Protein AF-0000000085029579 (afdb_homodimer)

Structure (mmCIF, N/CA/C/O backbone):
data_AF-0000000085029579-model_v1
#
loop_
_entity.id
_entity.type
_entity.pdbx_description
1 polymer 'Protein-tyrosine phosphatase, low molecular weight'
#
loop_
_atom_site.group_PDB
_atom_site.id
_atom_site.type_symbol
_atom_site.label_atom_id
_atom_site.label_alt_id
_atom_site.label_comp_id
_atom_site.label_asym_id
_atom_site.label_entity_id
_atom_site.label_seq_id
_atom_site.pdbx_PDB_ins_code
_atom_site.Cartn_x
_atom_site.Cartn_y
_atom_site.Cartn_z
_atom_site.occupancy
_atom_site.B_iso_or_equiv
_atom_site.auth_seq_id
_atom_site.auth_comp_id
_atom_site.auth_asym_id
_atom_site.auth_atom_id
_atom_site.pdbx_PDB_model_num
ATOM 1 N N . MET A 1 1 ? -11.93 -18.922 -30.562 1 43.78 1 MET A N 1
ATOM 2 C CA . MET A 1 1 ? -10.945 -19.531 -29.672 1 43.78 1 MET A CA 1
ATOM 3 C C . MET A 1 1 ? -10.992 -18.891 -28.297 1 43.78 1 MET A C 1
ATOM 5 O O . MET A 1 1 ? -10.859 -17.672 -28.156 1 43.78 1 MET A O 1
ATOM 9 N N . ASN A 1 2 ? -11.727 -19.562 -27.328 1 63.66 2 ASN A N 1
ATOM 10 C CA . ASN A 1 2 ? -12.172 -18.953 -26.094 1 63.66 2 ASN A CA 1
ATOM 11 C C . ASN A 1 2 ? -10.992 -18.5 -25.234 1 63.66 2 ASN A C 1
ATOM 13 O O . ASN A 1 2 ? -10.148 -19.312 -24.859 1 63.66 2 ASN A O 1
ATOM 17 N N . ARG A 1 3 ? -10.625 -17.25 -25.281 1 83.31 3 ARG A N 1
ATOM 18 C CA . ARG A 1 3 ? -9.461 -16.719 -24.578 1 83.31 3 ARG A CA 1
ATOM 19 C C . ARG A 1 3 ? -9.484 -17.078 -23.109 1 83.31 3 ARG A C 1
ATOM 21 O O . ARG A 1 3 ? -10.562 -17.156 -22.5 1 83.31 3 ARG A O 1
ATOM 28 N N . LYS A 1 4 ? -8.359 -17.562 -22.672 1 91.38 4 LYS A N 1
ATOM 29 C CA . LYS A 1 4 ? -8.258 -17.828 -21.234 1 91.38 4 LYS A CA 1
ATOM 30 C C . LYS A 1 4 ? -8.562 -16.578 -20.422 1 91.38 4 LYS A C 1
ATOM 32 O O . LYS A 1 4 ? -8.117 -15.484 -20.766 1 91.38 4 LYS A O 1
ATOM 37 N N . PRO A 1 5 ? -9.359 -16.766 -19.422 1 93 5 PRO A N 1
ATOM 38 C CA . PRO A 1 5 ? -9.609 -15.617 -18.547 1 93 5 PRO A CA 1
ATOM 39 C C . PRO A 1 5 ? -8.344 -15.094 -17.875 1 93 5 PRO A C 1
ATOM 41 O O . PRO A 1 5 ? -7.457 -15.883 -17.531 1 93 5 PRO A O 1
ATOM 44 N N . VAL A 1 6 ? -8.32 -13.852 -17.766 1 93.56 6 VAL A N 1
ATOM 45 C CA . VAL A 1 6 ? -7.215 -13.211 -17.062 1 93.56 6 VAL A CA 1
ATOM 46 C C . VAL A 1 6 ? -7.617 -12.953 -15.609 1 93.56 6 VAL A C 1
ATOM 48 O O . VAL A 1 6 ? -8.562 -12.211 -15.344 1 93.56 6 VAL A O 1
ATOM 51 N N . VAL A 1 7 ? -6.867 -13.562 -14.641 1 93.88 7 VAL A N 1
ATOM 52 C CA . VAL A 1 7 ? -7.121 -13.453 -13.211 1 93.88 7 VAL A CA 1
ATOM 53 C C . VAL A 1 7 ? -6 -12.648 -12.547 1 93.88 7 VAL A C 1
ATOM 55 O O . VAL A 1 7 ? -4.82 -12.953 -12.727 1 93.88 7 VAL A O 1
ATOM 58 N N . ALA A 1 8 ? -6.406 -11.617 -11.812 1 93.19 8 ALA A N 1
ATOM 59 C CA . ALA A 1 8 ? -5.43 -10.836 -11.047 1 93.19 8 ALA A CA 1
ATOM 60 C C . ALA A 1 8 ? -5.57 -11.102 -9.555 1 93.19 8 ALA A C 1
ATOM 62 O O . ALA A 1 8 ? -6.664 -10.992 -8.992 1 93.19 8 ALA A O 1
ATOM 63 N N . PHE A 1 9 ? -4.402 -11.516 -8.922 1 93.38 9 PHE A N 1
ATOM 64 C CA . PHE A 1 9 ? -4.316 -11.656 -7.473 1 93.38 9 PHE A CA 1
ATOM 65 C C . PHE A 1 9 ? -3.832 -10.359 -6.836 1 93.38 9 PHE A C 1
ATOM 67 O O . PHE A 1 9 ? -2.771 -9.844 -7.195 1 93.38 9 PHE A O 1
ATOM 74 N N . LEU A 1 10 ? -4.648 -9.82 -5.875 1 87.44 10 LEU A N 1
ATOM 75 C CA . LEU A 1 10 ? -4.387 -8.469 -5.379 1 87.44 10 LEU A CA 1
ATOM 76 C C . LEU A 1 10 ? -4.031 -8.5 -3.895 1 87.44 10 LEU A C 1
ATOM 78 O O . LEU A 1 10 ? -4.668 -9.211 -3.113 1 87.44 10 LEU A O 1
ATOM 82 N N . CYS A 1 11 ? -2.963 -7.812 -3.607 1 84 11 CYS A N 1
ATOM 83 C CA . CYS A 1 11 ? -2.67 -7.441 -2.227 1 84 11 CYS A CA 1
ATOM 84 C C . CYS A 1 11 ? -2.191 -5.996 -2.141 1 84 11 CYS A C 1
ATOM 86 O O . CYS A 1 11 ? -2.189 -5.277 -3.143 1 84 11 CYS A O 1
ATOM 88 N N . ILE A 1 12 ? -1.902 -5.523 -0.991 1 75.12 12 ILE A N 1
ATOM 89 C CA . ILE A 1 12 ? -1.67 -4.098 -0.785 1 75.12 12 ILE A CA 1
ATOM 90 C C . ILE A 1 12 ? -0.38 -3.68 -1.487 1 75.12 12 ILE A C 1
ATOM 92 O O . ILE A 1 12 ? -0.388 -2.775 -2.326 1 75.12 12 ILE A O 1
ATOM 96 N N . GLN A 1 13 ? 0.739 -4.363 -1.223 1 79.69 13 GLN A N 1
ATOM 97 C CA . GLN A 1 13 ? 2.035 -3.91 -1.717 1 79.69 13 GLN A CA 1
ATOM 98 C C . GLN A 1 13 ? 2.486 -4.734 -2.918 1 79.69 13 GLN A C 1
ATOM 100 O O . GLN A 1 13 ? 3.51 -4.434 -3.535 1 79.69 13 GLN A O 1
ATOM 105 N N . ASN A 1 14 ? 1.735 -5.867 -3.172 1 88 14 ASN A N 1
ATOM 106 C CA . ASN A 1 14 ? 2.115 -6.789 -4.234 1 88 14 ASN A CA 1
ATOM 107 C C . ASN A 1 14 ? 3.561 -7.258 -4.082 1 88 14 ASN A C 1
ATOM 109 O O . ASN A 1 14 ? 4.328 -7.242 -5.043 1 88 14 ASN A O 1
ATOM 113 N N . SER A 1 15 ? 3.863 -7.734 -2.951 1 88.69 15 SER A N 1
ATOM 114 C CA . SER A 1 15 ? 5.234 -8.164 -2.691 1 88.69 15 SER A CA 1
ATOM 115 C C . SER A 1 15 ? 5.277 -9.617 -2.229 1 88.69 15 SER A C 1
ATOM 117 O O . SER A 1 15 ? 6.305 -10.289 -2.361 1 88.69 15 SER A O 1
ATOM 119 N N . CYS A 1 16 ? 4.172 -10.102 -1.691 1 92.06 16 CYS A N 1
ATOM 120 C CA . CYS A 1 16 ? 4.254 -11.391 -1.012 1 92.06 16 CYS A CA 1
ATOM 121 C C . CYS A 1 16 ? 3.119 -12.312 -1.447 1 92.06 16 CYS A C 1
ATOM 123 O O . CYS A 1 16 ? 3.27 -13.078 -2.396 1 92.06 16 CYS A O 1
ATOM 125 N N . ARG A 1 17 ? 1.946 -12.211 -0.83 1 91.94 17 ARG A N 1
ATOM 126 C CA . ARG A 1 17 ? 0.84 -13.141 -1.059 1 91.94 17 ARG A CA 1
ATOM 127 C C . ARG A 1 17 ? 0.401 -13.117 -2.52 1 91.94 17 ARG A C 1
ATOM 129 O O . ARG A 1 17 ? 0.226 -14.172 -3.137 1 91.94 17 ARG A O 1
ATOM 136 N N . SER A 1 18 ? 0.249 -11.969 -3.08 1 94.06 18 SER A N 1
ATOM 137 C CA . SER A 1 18 ? -0.235 -11.859 -4.453 1 94.06 18 SER A CA 1
ATOM 138 C C . SER A 1 18 ? 0.815 -12.336 -5.449 1 94.06 18 SER A C 1
ATOM 140 O O . SER A 1 18 ? 0.48 -12.938 -6.473 1 94.06 18 SER A O 1
ATOM 142 N N . GLN A 1 19 ? 2.113 -12.109 -5.152 1 95.62 19 GLN A N 1
ATOM 143 C CA . GLN A 1 19 ? 3.189 -12.602 -6.008 1 95.62 19 GLN A CA 1
ATOM 144 C C . GLN A 1 19 ? 3.232 -14.125 -6.016 1 95.62 19 GLN A C 1
ATOM 146 O O . GLN A 1 19 ? 3.398 -14.742 -7.074 1 95.62 19 GLN A O 1
ATOM 151 N N . MET A 1 20 ? 3.059 -14.688 -4.848 1 97.75 20 MET A N 1
ATOM 152 C CA . MET A 1 20 ? 3.076 -16.141 -4.758 1 97.75 20 MET A CA 1
ATOM 153 C C . MET A 1 20 ? 1.884 -16.75 -5.488 1 97.75 20 MET A C 1
ATOM 155 O O . MET A 1 20 ? 2.02 -17.766 -6.172 1 97.75 20 MET A O 1
ATOM 159 N N . ALA A 1 21 ? 0.747 -16.156 -5.316 1 97.81 21 ALA A N 1
ATOM 160 C CA . ALA A 1 21 ? -0.439 -16.641 -6.02 1 97.81 21 ALA A CA 1
ATOM 161 C C . ALA A 1 21 ? -0.246 -16.578 -7.531 1 97.81 21 ALA A C 1
ATOM 163 O O . ALA A 1 21 ? -0.599 -17.516 -8.25 1 97.81 21 ALA A O 1
ATOM 164 N N . GLU A 1 22 ? 0.267 -15.484 -8.047 1 98.06 22 GLU A N 1
ATOM 165 C CA . GLU A 1 22 ? 0.574 -15.383 -9.469 1 98.06 22 GLU A CA 1
ATOM 166 C C . GLU A 1 22 ? 1.524 -16.484 -9.914 1 98.06 22 GLU A C 1
ATOM 168 O O . GLU A 1 22 ? 1.314 -17.109 -10.961 1 98.06 22 GLU A O 1
ATOM 173 N N . ALA A 1 23 ? 2.58 -16.734 -9.102 1 98.5 23 ALA A N 1
ATOM 174 C CA . ALA A 1 23 ? 3.557 -17.766 -9.43 1 98.5 23 ALA A CA 1
ATOM 175 C C . ALA A 1 23 ? 2.891 -19.141 -9.539 1 98.5 23 ALA A C 1
ATOM 177 O O . ALA A 1 23 ? 3.084 -19.844 -10.523 1 98.5 23 ALA A O 1
ATOM 178 N N . PHE A 1 24 ? 2.102 -19.453 -8.555 1 98.56 24 PHE A N 1
ATOM 179 C CA . PHE A 1 24 ? 1.414 -20.734 -8.57 1 98.56 24 PHE A CA 1
ATOM 180 C C . PHE A 1 24 ? 0.444 -20.828 -9.742 1 98.56 24 PHE A C 1
ATOM 182 O O . PHE A 1 24 ? 0.325 -21.875 -10.383 1 98.56 24 PHE A O 1
ATOM 189 N N . GLY A 1 25 ? -0.32 -19.75 -9.984 1 98.19 25 GLY A N 1
ATOM 190 C CA . GLY A 1 25 ? -1.199 -19.734 -11.148 1 98.19 25 GLY A CA 1
ATOM 191 C C . GLY A 1 25 ? -0.471 -20 -12.453 1 98.19 25 GLY A C 1
ATOM 192 O O . GLY A 1 25 ? -0.946 -20.781 -13.289 1 98.19 25 GLY A O 1
ATOM 193 N N . ARG A 1 26 ? 0.673 -19.422 -12.633 1 97.81 26 ARG A N 1
ATOM 194 C CA . ARG A 1 26 ? 1.469 -19.578 -13.852 1 97.81 26 ARG A CA 1
ATOM 195 C C . ARG A 1 26 ? 1.96 -21 -14 1 97.81 26 ARG A C 1
ATOM 197 O O . ARG A 1 26 ? 1.999 -21.547 -15.109 1 97.81 26 ARG A O 1
ATOM 204 N N . HIS A 1 27 ? 2.287 -21.625 -12.906 1 98.12 27 HIS A N 1
ATOM 205 C CA . HIS A 1 27 ? 2.922 -22.938 -12.977 1 98.12 27 HIS A CA 1
ATOM 206 C C . HIS A 1 27 ? 1.886 -24.047 -12.914 1 98.12 27 HIS A C 1
ATOM 208 O O . HIS A 1 27 ? 2.096 -25.125 -13.477 1 98.12 27 HIS A O 1
ATOM 214 N N . LEU A 1 28 ? 0.794 -23.797 -12.281 1 97.69 28 LEU A N 1
ATOM 215 C CA . LEU A 1 28 ? -0.093 -24.922 -11.969 1 97.69 28 LEU A CA 1
ATOM 216 C C . LEU A 1 28 ? -1.437 -24.75 -12.672 1 97.69 28 LEU A C 1
ATOM 218 O O . LEU A 1 28 ? -2.211 -25.719 -12.766 1 97.69 28 LEU A O 1
ATOM 222 N N . ALA A 1 29 ? -1.749 -23.547 -13.172 1 97.12 29 ALA A N 1
ATOM 223 C CA . ALA A 1 29 ? -3.102 -23.328 -13.68 1 97.12 29 ALA A CA 1
ATOM 224 C C . ALA A 1 29 ? -3.068 -22.641 -15.039 1 97.12 29 ALA A C 1
ATOM 226 O O . ALA A 1 29 ? -4.078 -22.094 -15.492 1 97.12 29 ALA A O 1
ATOM 227 N N . GLU A 1 30 ? -1.926 -22.625 -15.672 1 96.12 30 GLU A N 1
ATOM 228 C CA . GLU A 1 30 ? -1.749 -21.891 -16.922 1 96.12 30 GLU A CA 1
ATOM 229 C C . GLU A 1 30 ? -2.68 -22.422 -18 1 96.12 30 GLU A C 1
ATOM 231 O O . GLU A 1 30 ? -3.025 -21.703 -18.938 1 96.12 30 GLU A O 1
ATOM 236 N N . ASP A 1 31 ? -3.109 -23.594 -17.875 1 95.62 31 ASP A N 1
ATOM 237 C CA . ASP A 1 31 ? -3.994 -24.203 -18.875 1 95.62 31 ASP A CA 1
ATOM 238 C C . ASP A 1 31 ? -5.418 -23.672 -18.734 1 95.62 31 ASP A C 1
ATOM 240 O O . ASP A 1 31 ? -6.234 -23.812 -19.641 1 95.62 31 ASP A O 1
ATOM 244 N N . VAL A 1 32 ? -5.773 -23.062 -17.719 1 95.94 32 VAL A N 1
ATOM 245 C CA . VAL A 1 32 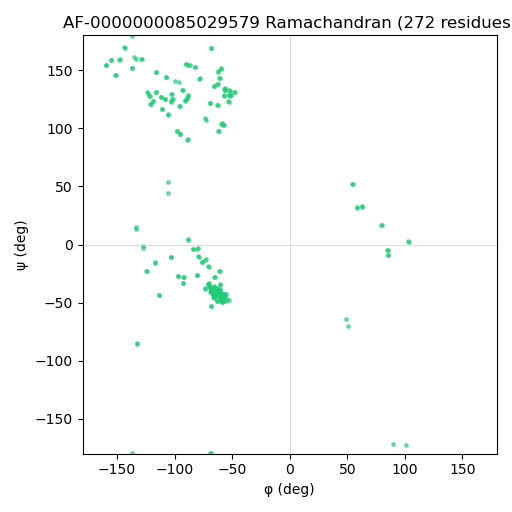? -7.152 -22.672 -17.422 1 95.94 32 VAL A CA 1
ATOM 246 C C . VAL A 1 32 ? -7.281 -21.156 -17.453 1 95.94 32 VAL A C 1
ATOM 248 O O . VAL A 1 32 ? -8.258 -20.625 -17.984 1 95.94 32 VAL A O 1
ATOM 251 N N . PHE A 1 33 ? -6.344 -20.422 -16.875 1 94.5 33 PHE A N 1
ATOM 252 C CA . PHE A 1 33 ? -6.422 -18.969 -16.844 1 94.5 33 PHE A CA 1
ATOM 253 C C . PHE A 1 33 ? -5.031 -18.344 -16.875 1 94.5 33 PHE A C 1
ATOM 255 O O . PHE A 1 33 ? -4.043 -19.016 -16.547 1 94.5 33 PHE A O 1
ATOM 262 N N . VAL A 1 34 ? -4.957 -17.094 -17.281 1 95.94 34 VAL A N 1
ATOM 263 C CA . VAL A 1 34 ? -3.75 -16.281 -17.219 1 95.94 34 VAL A CA 1
ATOM 264 C C . VAL A 1 34 ? -3.67 -15.57 -15.867 1 95.94 34 VAL A C 1
ATOM 266 O O . VAL A 1 34 ? -4.633 -14.938 -15.438 1 95.94 34 VAL A O 1
ATOM 269 N N . SER A 1 35 ? -2.479 -15.719 -15.156 1 97.25 35 SER A N 1
ATOM 270 C CA . SER A 1 35 ? -2.328 -15.18 -13.812 1 97.25 35 SER A CA 1
ATOM 271 C C . SER A 1 35 ? -1.512 -13.891 -13.82 1 97.25 35 SER A C 1
ATOM 273 O O . SER A 1 35 ? -0.458 -13.82 -14.461 1 97.25 35 SER A O 1
ATOM 275 N N . ARG A 1 36 ? -2.021 -12.875 -13.188 1 94.75 36 ARG A N 1
ATOM 276 C CA . ARG A 1 36 ? -1.351 -11.609 -12.906 1 94.75 36 ARG A CA 1
ATOM 277 C C . ARG A 1 36 ? -1.471 -11.242 -11.43 1 94.75 36 ARG A C 1
ATOM 279 O O . ARG A 1 36 ? -2.273 -11.836 -10.703 1 94.75 36 ARG A O 1
ATOM 286 N N . SER A 1 37 ? -0.607 -10.398 -10.969 1 93.06 37 SER A N 1
ATOM 287 C CA . SER A 1 37 ? -0.755 -9.844 -9.633 1 93.06 37 SER A CA 1
ATOM 288 C C . SER A 1 37 ? -0.47 -8.344 -9.617 1 93.06 37 SER A C 1
ATOM 290 O O . SER A 1 37 ? 0.202 -7.824 -10.508 1 93.06 37 SER A O 1
ATOM 292 N N . ALA A 1 38 ? -1.143 -7.641 -8.625 1 86.25 38 ALA A N 1
ATOM 293 C CA . ALA A 1 38 ? -0.951 -6.203 -8.484 1 86.25 38 ALA A CA 1
ATOM 294 C C . ALA A 1 38 ? -1.246 -5.746 -7.059 1 86.25 38 ALA A C 1
ATOM 296 O O . ALA A 1 38 ? -1.901 -6.457 -6.293 1 86.25 38 ALA A O 1
ATOM 297 N N . GLY A 1 39 ? -0.684 -4.613 -6.781 1 81.44 39 GLY A N 1
ATOM 298 C CA . GLY A 1 39 ? -1.041 -3.943 -5.539 1 81.44 39 GLY A CA 1
ATOM 299 C C . GLY A 1 39 ? -2.166 -2.939 -5.703 1 81.44 39 GLY A C 1
ATOM 300 O O . GLY A 1 39 ? -2.289 -2.305 -6.754 1 81.44 39 GLY A O 1
ATOM 301 N N . THR A 1 40 ? -3.139 -2.996 -4.809 1 68.81 40 THR A N 1
ATOM 302 C CA . THR A 1 40 ? -4.203 -2.002 -4.867 1 68.81 40 THR A CA 1
ATOM 303 C C . THR A 1 40 ? -3.762 -0.695 -4.215 1 68.81 40 THR A C 1
ATOM 305 O O . THR A 1 40 ? -4.305 0.37 -4.516 1 68.81 40 THR A O 1
ATOM 308 N N . CYS A 1 41 ? -2.471 -0.711 -3.619 1 65.19 41 CYS A N 1
ATOM 309 C CA . CYS A 1 41 ? -1.602 0.309 -3.045 1 65.19 41 CYS A CA 1
ATOM 310 C C . CYS A 1 41 ? -2.367 1.188 -2.062 1 65.19 41 CYS A C 1
ATOM 312 O O . CYS A 1 41 ? -2.113 1.146 -0.857 1 65.19 41 CYS A O 1
ATOM 314 N N . LEU A 1 42 ? -3.545 2.102 -2.537 1 70.88 42 LEU A N 1
ATOM 315 C CA . LEU A 1 42 ? -4.117 3.221 -1.795 1 70.88 42 LEU A CA 1
ATOM 316 C C . LEU A 1 42 ? -5.402 2.805 -1.088 1 70.88 42 LEU A C 1
ATOM 318 O O . LEU A 1 42 ? -6.141 1.955 -1.588 1 70.88 42 LEU A O 1
ATOM 322 N N . ALA A 1 43 ? -5.477 3.387 0.185 1 75.25 43 ALA A N 1
ATOM 323 C CA . ALA A 1 43 ? -6.785 3.291 0.827 1 75.25 43 ALA A CA 1
ATOM 324 C C . ALA A 1 43 ? -7.859 3.979 -0.012 1 75.25 43 ALA A C 1
ATOM 326 O O . ALA A 1 43 ? -7.555 4.871 -0.807 1 75.25 43 ALA A O 1
ATOM 327 N N . GLU A 1 44 ? -9.094 3.488 0.12 1 74.69 44 GLU A N 1
ATOM 328 C CA . GLU A 1 44 ? -10.219 4.105 -0.577 1 74.69 44 GLU A CA 1
ATOM 329 C C . GLU A 1 44 ? -10.547 5.477 0.013 1 74.69 44 GLU A C 1
ATOM 331 O O . GLU A 1 44 ? -11.031 6.359 -0.694 1 74.69 44 GLU A O 1
ATOM 336 N N . ARG A 1 45 ? -10.406 5.539 1.309 1 85.38 45 ARG A N 1
ATOM 337 C CA . ARG A 1 45 ? -10.727 6.766 2.037 1 85.38 45 ARG A CA 1
ATOM 338 C C . ARG A 1 45 ? -9.758 6.973 3.199 1 85.38 45 ARG A C 1
ATOM 340 O O . ARG A 1 45 ? -9.008 6.066 3.561 1 85.38 45 ARG A O 1
ATOM 347 N N . ILE A 1 46 ? -9.891 8.234 3.764 1 92.25 46 ILE A N 1
ATOM 348 C CA . ILE A 1 46 ? -9.172 8.516 5 1 92.25 46 ILE A CA 1
ATOM 349 C C . ILE A 1 46 ? -9.672 7.602 6.113 1 92.25 46 ILE A C 1
ATOM 351 O O . ILE A 1 46 ? -10.875 7.352 6.223 1 92.25 46 ILE A O 1
ATOM 355 N N . HIS A 1 47 ? -8.734 7.086 6.91 1 91 47 HIS A N 1
ATOM 356 C CA . HIS A 1 47 ? -9.094 6.195 8.008 1 91 47 HIS A CA 1
ATOM 357 C C . HIS A 1 47 ? -10.18 6.805 8.883 1 91 47 HIS A C 1
ATOM 359 O O . HIS A 1 47 ? -10.016 7.914 9.398 1 91 47 HIS A O 1
ATOM 365 N N . PRO A 1 48 ? -11.25 6.059 9.125 1 93.06 48 PRO A N 1
ATOM 366 C CA . PRO A 1 48 ? -12.398 6.641 9.82 1 93.06 48 PRO A CA 1
ATOM 367 C C . PRO A 1 48 ? -12.047 7.141 11.219 1 93.06 48 PRO A C 1
ATOM 369 O O . PRO A 1 48 ? -12.523 8.195 11.641 1 93.06 48 PRO A O 1
ATOM 372 N N . THR A 1 49 ? -11.219 6.426 11.93 1 93.19 49 THR A N 1
ATOM 373 C CA . THR A 1 49 ? -10.836 6.855 13.273 1 93.19 49 THR A CA 1
ATOM 374 C C . THR A 1 49 ? -10.008 8.133 13.211 1 93.19 49 THR A C 1
ATOM 376 O O . THR A 1 49 ? -10.195 9.039 14.023 1 93.19 49 THR A O 1
ATOM 379 N N . ALA A 1 50 ? -9.086 8.195 12.266 1 95.38 50 ALA A N 1
ATOM 380 C CA . ALA A 1 50 ? -8.305 9.414 12.078 1 95.38 50 ALA A CA 1
ATOM 381 C C . ALA A 1 50 ? -9.211 10.602 11.773 1 95.38 50 ALA A C 1
ATOM 383 O O . ALA A 1 50 ? -9.078 11.664 12.383 1 95.38 50 ALA A O 1
ATOM 384 N N . GLN A 1 51 ? -10.117 10.414 10.82 1 97.44 51 GLN A N 1
ATOM 385 C CA . GLN A 1 51 ? -11.062 11.453 10.445 1 97.44 51 GLN A CA 1
ATOM 386 C C . GLN A 1 51 ? -11.867 11.93 11.656 1 97.44 51 GLN A C 1
ATOM 388 O O . GLN A 1 51 ? -11.984 13.133 11.898 1 97.44 51 GLN A O 1
ATOM 393 N N . ARG A 1 52 ? -12.367 10.992 12.375 1 97.38 52 ARG A N 1
ATOM 394 C CA . ARG A 1 52 ? -13.203 11.289 13.531 1 97.38 52 ARG A CA 1
ATOM 395 C C . ARG A 1 52 ? -12.414 12.039 14.602 1 97.38 52 ARG A C 1
ATOM 397 O O . ARG A 1 52 ? -12.836 13.094 15.07 1 97.38 52 ARG A O 1
ATOM 404 N N . LEU A 1 53 ? -11.273 11.625 14.977 1 97.44 53 LEU A N 1
ATOM 405 C CA . LEU A 1 53 ? -10.516 12.188 16.094 1 97.44 53 LEU A CA 1
ATOM 406 C C . LEU A 1 53 ? -9.938 13.547 15.719 1 97.44 53 LEU A C 1
ATOM 408 O O . LEU A 1 53 ? -9.891 14.453 16.547 1 97.44 53 LEU A O 1
ATOM 412 N N . MET A 1 54 ? -9.484 13.711 14.508 1 98.31 54 MET A N 1
ATOM 413 C CA . MET A 1 54 ? -8.992 15.008 14.055 1 98.31 54 MET A CA 1
ATOM 414 C C . MET A 1 54 ? -10.086 16.062 14.133 1 98.31 54 MET A C 1
ATOM 416 O O . MET A 1 54 ? -9.836 17.203 14.531 1 98.31 54 MET A O 1
ATOM 420 N N . LYS A 1 55 ? -11.266 15.688 13.75 1 97.94 55 LYS A N 1
ATOM 421 C CA . LYS A 1 55 ? -12.414 16.594 13.828 1 97.94 55 LYS A CA 1
ATOM 422 C C . LYS A 1 55 ? -12.766 16.922 15.273 1 97.94 55 LYS A C 1
ATOM 424 O O . LYS A 1 55 ? -12.945 18.078 15.625 1 97.94 55 LYS A O 1
ATOM 429 N N . GLU A 1 56 ? -12.805 15.938 16.094 1 98 56 GLU A N 1
ATOM 430 C CA . GLU A 1 56 ? -13.211 16.078 17.484 1 98 56 GLU A CA 1
ATOM 431 C C . GLU A 1 56 ? -12.18 16.875 18.281 1 98 56 GLU A C 1
ATOM 433 O O . GLU A 1 56 ? -12.539 17.734 19.094 1 98 56 GLU A O 1
ATOM 438 N N . LEU A 1 57 ? -10.969 16.656 18.078 1 97.62 57 LEU A N 1
ATOM 439 C CA . LEU A 1 57 ? -9.914 17.188 18.938 1 97.62 57 LEU A CA 1
ATOM 440 C C . LEU A 1 57 ? -9.391 18.516 18.422 1 97.62 57 LEU A C 1
ATOM 442 O O . LEU A 1 57 ? -8.977 19.375 19.188 1 97.62 57 LEU A O 1
ATOM 446 N N . TYR A 1 58 ? -9.375 18.688 17.094 1 97.88 58 TYR A N 1
ATOM 447 C CA . TYR A 1 58 ? -8.68 19.844 16.531 1 97.88 58 TYR A CA 1
ATOM 448 C C . TYR A 1 58 ? -9.594 20.625 15.594 1 97.88 58 TYR A C 1
ATOM 450 O O . TYR A 1 58 ? -9.172 21.625 15.008 1 97.88 58 TYR A O 1
ATOM 458 N N . ARG A 1 59 ? -10.781 20.156 15.414 1 97.94 59 ARG A N 1
ATOM 459 C CA . ARG A 1 59 ? -11.758 20.797 14.531 1 97.94 59 ARG A CA 1
ATOM 460 C C . ARG A 1 59 ? -11.258 20.812 13.086 1 97.94 59 ARG A C 1
ATOM 462 O O . ARG A 1 59 ? -11.492 21.781 12.359 1 97.94 59 ARG A O 1
ATOM 469 N N . ILE A 1 60 ? -10.531 19.797 12.766 1 97.94 60 ILE A N 1
ATOM 470 C CA . ILE A 1 60 ? -10.031 19.625 11.406 1 97.94 60 ILE A CA 1
ATOM 471 C C . ILE A 1 60 ? -10.812 18.516 10.711 1 97.94 60 ILE A C 1
ATOM 473 O O . ILE A 1 60 ? -10.766 17.359 11.125 1 97.94 60 ILE A O 1
ATOM 477 N N . ASP A 1 61 ? -11.625 18.922 9.688 1 98.31 61 ASP A N 1
ATOM 478 C CA . ASP A 1 61 ? -12.312 17.969 8.828 1 98.31 61 ASP A CA 1
ATOM 479 C C . ASP A 1 61 ? -11.516 17.703 7.555 1 98.31 61 ASP A C 1
ATOM 481 O O . ASP A 1 61 ? -11.68 18.391 6.551 1 98.31 61 ASP A O 1
ATOM 485 N N . MET A 1 62 ? -10.695 16.625 7.562 1 98.06 62 MET A N 1
ATOM 486 C CA . MET A 1 62 ? -9.711 16.375 6.512 1 98.06 62 MET A CA 1
ATOM 487 C C . MET A 1 62 ? -10.398 16.141 5.172 1 98.06 62 MET A C 1
ATOM 489 O O . MET A 1 62 ? -10.016 16.734 4.156 1 98.06 62 MET A O 1
ATOM 493 N N . GLU A 1 63 ? -11.461 15.344 5.184 1 96.25 63 GLU A N 1
ATOM 494 C CA . GLU A 1 63 ? -12.18 15.055 3.947 1 96.25 63 GLU A CA 1
ATOM 495 C C . GLU A 1 63 ? -12.852 16.297 3.391 1 96.25 63 GLU A C 1
ATOM 497 O O . GLU A 1 63 ? -12.758 16.594 2.195 1 96.25 63 GLU A O 1
ATOM 502 N N . LYS A 1 64 ? -13.492 17.047 4.254 1 96.5 64 LYS A N 1
ATOM 503 C CA . LYS A 1 64 ? -14.164 18.266 3.826 1 96.5 64 LYS A CA 1
ATOM 504 C C . LYS A 1 64 ? -13.156 19.297 3.328 1 96.5 64 LYS A C 1
ATOM 506 O O . LYS A 1 64 ? -13.469 20.094 2.439 1 96.5 64 LYS A O 1
ATOM 511 N N . GLU A 1 65 ? -11.977 19.219 3.84 1 97.12 65 GLU A N 1
ATOM 512 C CA . GLU A 1 65 ? -10.945 20.188 3.463 1 97.12 65 GLU A CA 1
ATOM 513 C C . GLU A 1 65 ? -10.18 19.719 2.23 1 97.12 65 GLU A C 1
ATOM 515 O O . GLU A 1 65 ? -9.164 20.312 1.855 1 97.12 65 GLU A O 1
ATOM 520 N N . GLY A 1 66 ? -10.609 18.609 1.671 1 94.81 66 GLY A N 1
ATOM 521 C CA . GLY A 1 66 ? -10.125 18.234 0.352 1 94.81 66 GLY A CA 1
ATOM 522 C C . GLY A 1 66 ? -9.086 17.141 0.39 1 94.81 66 GLY A C 1
ATOM 523 O O . GLY A 1 66 ? -8.516 16.781 -0.642 1 94.81 66 GLY A O 1
ATOM 524 N N . GLN A 1 67 ? -8.789 16.641 1.562 1 96.12 67 GLN A N 1
ATOM 525 C CA . GLN A 1 67 ? -7.816 15.547 1.639 1 96.12 67 GLN A CA 1
ATOM 526 C C . GLN A 1 67 ? -8.445 14.219 1.244 1 96.12 67 GLN A C 1
ATOM 528 O O . GLN A 1 67 ? -9.617 13.961 1.551 1 96.12 67 GLN A O 1
ATOM 533 N N . PHE A 1 68 ? -7.68 13.375 0.555 1 91.88 68 PHE A N 1
ATOM 534 C CA . PHE A 1 68 ? -8.031 12.023 0.13 1 91.88 68 PHE A CA 1
ATOM 535 C C . PHE A 1 68 ? -6.777 11.211 -0.179 1 91.88 68 PHE A C 1
ATOM 537 O O . PHE A 1 68 ? -5.695 11.773 -0.366 1 91.88 68 PHE A O 1
ATOM 544 N N . PRO A 1 69 ? -6.898 9.852 -0.062 1 89.38 69 PRO A N 1
ATOM 545 C CA . PRO A 1 69 ? -5.727 9.055 -0.428 1 89.38 69 PRO A CA 1
ATOM 546 C C . PRO A 1 69 ? -5.266 9.305 -1.863 1 89.38 69 PRO A C 1
ATOM 548 O O . PRO A 1 69 ? -6.082 9.297 -2.787 1 89.38 69 PRO A O 1
ATOM 551 N N . LYS A 1 70 ? -3.943 9.609 -1.971 1 84.19 70 LYS A N 1
ATOM 552 C CA . LYS A 1 70 ? -3.367 9.898 -3.281 1 84.19 70 LYS A CA 1
ATOM 553 C C . LYS A 1 70 ? -2.051 9.148 -3.475 1 84.19 70 LYS A C 1
ATOM 555 O O . LYS A 1 70 ? -1.42 8.727 -2.502 1 84.19 70 LYS A O 1
ATOM 560 N N . ARG A 1 71 ? -1.704 9.023 -4.773 1 77.5 71 ARG A N 1
ATOM 561 C CA . ARG A 1 71 ? -0.42 8.422 -5.125 1 77.5 71 ARG A CA 1
ATOM 562 C C . ARG A 1 71 ? 0.687 9.477 -5.145 1 77.5 71 ARG A C 1
ATOM 564 O O . ARG A 1 71 ? 0.437 10.641 -5.445 1 77.5 71 ARG A O 1
ATOM 571 N N . LEU A 1 72 ? 1.896 9 -4.926 1 79.62 72 LEU A N 1
ATOM 572 C CA . LEU A 1 72 ? 3.049 9.891 -4.938 1 79.62 72 LEU A CA 1
ATOM 573 C C . LEU A 1 72 ? 3.197 10.57 -6.293 1 79.62 72 LEU A C 1
ATOM 575 O O . LEU A 1 72 ? 3.535 11.758 -6.367 1 79.62 72 LEU A O 1
ATOM 579 N N . GLU A 1 73 ? 2.857 9.906 -7.367 1 72.75 73 GLU A N 1
ATOM 580 C CA . GLU A 1 73 ? 3.027 10.406 -8.734 1 72.75 73 GLU A CA 1
ATOM 581 C C . GLU A 1 73 ? 2.053 11.539 -9.031 1 72.75 73 GLU A C 1
ATOM 583 O O . GLU A 1 73 ? 2.244 12.289 -9.992 1 72.75 73 GLU A O 1
ATOM 588 N N . SER A 1 74 ? 0.986 11.641 -8.219 1 77.31 74 SER A N 1
ATOM 589 C CA . SER A 1 74 ? -0.025 12.664 -8.438 1 77.31 74 SER A CA 1
ATOM 590 C C . SER A 1 74 ? 0.386 13.992 -7.809 1 77.31 74 SER A C 1
ATOM 592 O O . SER A 1 74 ? -0.259 15.016 -8.031 1 77.31 74 SER A O 1
ATOM 594 N N . LEU A 1 75 ? 1.55 13.977 -7.094 1 84.5 75 LEU A N 1
ATOM 595 C CA . LEU A 1 75 ? 1.971 15.18 -6.379 1 84.5 75 LEU A CA 1
ATOM 596 C C . LEU A 1 75 ? 2.844 16.062 -7.266 1 84.5 75 LEU A C 1
ATOM 598 O O . LEU A 1 75 ? 3.473 15.57 -8.203 1 84.5 75 LEU A O 1
ATOM 602 N N . PRO A 1 76 ? 2.854 17.344 -6.945 1 84.38 76 PRO A N 1
ATOM 603 C CA . PRO A 1 76 ? 3.779 18.219 -7.668 1 84.38 76 PRO A CA 1
ATOM 604 C C . PRO A 1 76 ? 5.242 17.938 -7.324 1 84.38 76 PRO A C 1
ATOM 606 O O . PRO A 1 76 ? 5.543 16.969 -6.637 1 84.38 76 PRO A O 1
ATOM 609 N N . THR A 1 77 ? 6.137 18.766 -7.977 1 82.12 77 THR A N 1
ATOM 610 C CA . THR A 1 77 ? 7.547 18.672 -7.605 1 82.12 77 THR A CA 1
ATOM 611 C C . THR A 1 77 ? 7.727 18.906 -6.109 1 82.12 77 THR A C 1
ATOM 613 O O . THR A 1 77 ? 7.148 19.844 -5.551 1 82.12 77 THR A O 1
ATOM 616 N N . LEU A 1 78 ? 8.445 18.094 -5.523 1 87.81 78 LEU A N 1
ATOM 617 C CA . LEU A 1 78 ? 8.617 18.109 -4.074 1 87.81 78 LEU A CA 1
ATOM 618 C C . LEU A 1 78 ? 10.008 18.625 -3.701 1 87.81 78 LEU A C 1
ATOM 620 O O . LEU A 1 78 ? 10.984 18.359 -4.41 1 87.81 78 LEU A O 1
ATOM 624 N N . ASP A 1 79 ? 9.992 19.312 -2.633 1 86.25 79 ASP A N 1
ATOM 625 C CA . ASP A 1 79 ? 11.281 19.75 -2.092 1 86.25 79 ASP A CA 1
ATOM 626 C C . ASP A 1 79 ? 11.758 18.812 -0.985 1 86.25 79 ASP A C 1
ATOM 628 O O . ASP A 1 79 ? 12.953 18.688 -0.742 1 86.25 79 ASP A O 1
ATOM 632 N N . MET A 1 80 ? 10.82 18.156 -0.318 1 89.44 80 MET A N 1
ATOM 633 C CA . MET A 1 80 ? 11.141 17.266 0.791 1 89.44 80 MET A CA 1
ATOM 634 C C . MET A 1 80 ? 10.094 16.156 0.921 1 89.44 80 MET A C 1
ATOM 636 O O . MET A 1 80 ? 8.906 16.391 0.67 1 89.44 80 MET A O 1
ATOM 640 N N . VAL A 1 81 ? 10.602 15 1.331 1 89 81 VAL A N 1
ATOM 641 C CA . VAL A 1 81 ? 9.719 13.883 1.638 1 89 81 VAL A CA 1
ATOM 642 C C . VAL A 1 81 ? 9.961 13.406 3.07 1 89 81 VAL A C 1
ATOM 644 O O . VAL A 1 81 ? 11.109 13.344 3.523 1 89 81 VAL A O 1
ATOM 647 N N . VAL A 1 82 ? 8.82 13.25 3.793 1 90.75 82 VAL A N 1
ATOM 648 C CA . VAL A 1 82 ? 8.867 12.656 5.125 1 90.75 82 VAL A CA 1
ATOM 649 C C . VAL A 1 82 ? 8.195 11.289 5.102 1 90.75 82 VAL A C 1
ATOM 651 O O . VAL A 1 82 ? 6.988 11.18 4.871 1 90.75 82 VAL A O 1
ATOM 654 N N . THR A 1 83 ? 8.883 10.227 5.359 1 84.5 83 THR A N 1
ATOM 655 C CA . THR A 1 83 ? 8.312 8.891 5.43 1 84.5 83 THR A CA 1
ATOM 656 C C . THR A 1 83 ? 7.836 8.578 6.844 1 84.5 83 THR A C 1
ATOM 658 O O . THR A 1 83 ? 8.539 8.859 7.816 1 84.5 83 THR A O 1
ATOM 661 N N . MET A 1 84 ? 6.504 8.18 6.875 1 84.88 84 MET A N 1
ATOM 662 C CA . MET A 1 84 ? 5.891 8.008 8.188 1 84.88 84 MET A CA 1
ATOM 663 C C . MET A 1 84 ? 5.719 6.531 8.516 1 84.88 84 MET A C 1
ATOM 665 O O . MET A 1 84 ? 4.594 6.023 8.539 1 84.88 84 MET A O 1
ATOM 669 N N . GLY A 1 85 ? 6.715 5.816 8.445 1 67.25 85 GLY A N 1
ATOM 670 C CA . GLY A 1 85 ? 6.75 4.473 9 1 67.25 85 GLY A CA 1
ATOM 671 C C . GLY A 1 85 ? 6.293 3.408 8.023 1 67.25 85 GLY A C 1
ATOM 672 O O . GLY A 1 85 ? 6.172 3.67 6.824 1 67.25 85 GLY A O 1
ATOM 673 N N . CYS A 1 86 ? 6.172 2.172 8.664 1 57.03 86 CYS A N 1
ATOM 674 C CA . CYS A 1 86 ? 5.648 0.883 8.227 1 57.03 86 CYS A CA 1
ATOM 675 C C . CYS A 1 86 ? 6.406 0.376 7.004 1 57.03 86 CYS A C 1
ATOM 677 O O . CYS A 1 86 ? 5.816 -0.242 6.117 1 57.03 86 CYS A O 1
ATOM 679 N N . GLY A 1 87 ? 7.617 0.783 7.07 1 57.84 87 GLY A N 1
ATOM 680 C CA . GLY A 1 87 ? 8.445 0.144 6.062 1 57.84 87 GLY A CA 1
ATOM 681 C C . GLY A 1 87 ? 8.305 0.771 4.688 1 57.84 87 GLY A C 1
ATOM 682 O O . GLY A 1 87 ? 8.586 0.125 3.674 1 57.84 87 GLY A O 1
ATOM 683 N N . VAL A 1 88 ? 7.727 2.014 4.805 1 53.06 88 VAL A N 1
ATOM 684 C CA . VAL A 1 88 ? 7.637 2.715 3.529 1 53.06 88 VAL A CA 1
ATOM 685 C C . VAL A 1 88 ? 9.031 2.863 2.92 1 53.06 88 VAL A C 1
ATOM 687 O O . VAL A 1 88 ? 9.969 3.271 3.604 1 53.06 88 VAL A O 1
ATOM 690 N N . GLN A 1 89 ? 9.258 2.02 1.962 1 52.34 89 GLN A N 1
ATOM 691 C CA . GLN A 1 89 ? 10.469 2.346 1.223 1 52.34 89 GLN A CA 1
ATOM 692 C C . GLN A 1 89 ? 10.266 3.576 0.344 1 52.34 89 GLN A C 1
ATOM 694 O O . GLN A 1 89 ? 9.328 3.627 -0.455 1 52.34 89 GLN A O 1
ATOM 699 N N . CYS A 1 90 ? 10.875 4.656 0.771 1 55 90 CYS A N 1
ATOM 700 C CA . CYS A 1 90 ? 10.797 5.93 0.064 1 55 90 CYS A CA 1
ATOM 701 C C . CYS A 1 90 ? 11.422 5.82 -1.324 1 55 90 CYS A C 1
ATOM 703 O O . CYS A 1 90 ? 12.5 5.258 -1.482 1 55 90 CYS A O 1
ATOM 705 N N . PRO A 1 91 ? 10.484 6.121 -2.244 1 55.34 91 PRO A N 1
ATOM 706 C CA . PRO A 1 91 ? 11.156 6.266 -3.537 1 55.34 91 PRO A CA 1
ATOM 707 C C . PRO A 1 91 ? 12.32 7.254 -3.49 1 55.34 91 PRO A C 1
ATOM 709 O O . PRO A 1 91 ? 12.297 8.203 -2.705 1 55.34 91 PRO A O 1
ATOM 712 N N . VAL A 1 92 ? 13.445 6.789 -3.852 1 58.91 92 VAL A N 1
ATOM 713 C CA . VAL A 1 92 ? 14.562 7.727 -3.971 1 58.91 92 VAL A CA 1
ATOM 714 C C . VAL A 1 92 ? 14.219 8.805 -4.992 1 58.91 92 VAL A C 1
ATOM 716 O O . VAL A 1 92 ? 13.984 8.508 -6.164 1 58.91 92 VAL A O 1
ATOM 719 N N . LEU A 1 93 ? 13.898 9.961 -4.465 1 68.56 93 LEU A N 1
ATOM 720 C CA . LEU A 1 93 ? 13.648 11.117 -5.316 1 68.56 93 LEU A CA 1
ATOM 721 C C . LEU A 1 93 ? 14.883 12.008 -5.402 1 68.56 93 LEU A C 1
ATOM 723 O O . LEU A 1 93 ? 15.18 12.758 -4.469 1 68.56 93 LEU A O 1
ATOM 727 N N . PRO A 1 94 ? 15.633 11.805 -6.508 1 70.69 94 PRO A N 1
ATOM 728 C CA . PRO A 1 94 ? 16.844 12.617 -6.617 1 70.69 94 PRO A CA 1
ATOM 729 C C . PRO A 1 94 ? 16.594 14.102 -6.355 1 70.69 94 PRO A C 1
ATOM 731 O O . PRO A 1 94 ? 15.617 14.656 -6.859 1 70.69 94 PRO A O 1
ATOM 734 N N . GLY A 1 95 ? 17.391 14.703 -5.516 1 76.62 95 GLY A N 1
ATOM 735 C CA . GLY A 1 95 ? 17.328 16.141 -5.266 1 76.62 95 GLY A CA 1
ATOM 736 C C . GLY A 1 95 ? 16.297 16.5 -4.219 1 76.62 95 GLY A C 1
ATOM 737 O O . GLY A 1 95 ? 16.109 17.688 -3.902 1 76.62 95 GLY A O 1
ATOM 738 N N . VAL A 1 96 ? 15.617 15.547 -3.814 1 80.44 96 VAL A N 1
ATOM 739 C CA . VAL A 1 96 ? 14.594 15.797 -2.812 1 80.44 96 VAL A CA 1
ATOM 740 C C . VAL A 1 96 ? 15.094 15.367 -1.436 1 80.44 96 VAL A C 1
ATOM 742 O O . VAL A 1 96 ? 15.578 14.242 -1.271 1 80.44 96 VAL A O 1
ATOM 745 N N . ARG A 1 97 ? 15.062 16.25 -0.48 1 85.56 97 ARG A N 1
ATOM 746 C CA . ARG A 1 97 ? 15.445 15.922 0.891 1 85.56 97 ARG A CA 1
ATOM 747 C C . ARG A 1 97 ? 14.477 14.914 1.504 1 85.56 97 ARG A C 1
ATOM 749 O O . ARG A 1 97 ? 13.258 15.023 1.331 1 85.56 97 ARG A O 1
ATOM 756 N N . THR A 1 98 ? 15.109 13.938 2.201 1 83.69 98 THR A N 1
ATOM 757 C CA . THR A 1 98 ? 14.273 12.891 2.783 1 83.69 98 THR A CA 1
ATOM 758 C C . THR A 1 98 ? 14.469 12.82 4.293 1 83.69 98 THR A C 1
ATOM 760 O O . THR A 1 98 ? 15.609 12.82 4.777 1 83.69 98 THR A O 1
ATOM 763 N N . LEU A 1 99 ? 13.359 12.875 5.035 1 87.25 99 LEU A N 1
ATOM 764 C CA . LEU A 1 99 ? 13.328 12.641 6.473 1 87.25 99 LEU A CA 1
ATOM 765 C C . LEU A 1 99 ? 12.5 11.398 6.797 1 87.25 99 LEU A C 1
ATOM 767 O O . LEU A 1 99 ? 11.578 11.047 6.059 1 87.25 99 LEU A O 1
ATOM 771 N N . THR A 1 100 ? 12.906 10.719 7.891 1 85.31 100 THR A N 1
ATOM 772 C CA . THR A 1 100 ? 12.172 9.531 8.312 1 85.31 100 THR A CA 1
ATOM 773 C C . THR A 1 100 ? 11.641 9.703 9.742 1 85.31 100 THR A C 1
ATOM 775 O O . THR A 1 100 ? 12.406 10 10.656 1 85.31 100 THR A O 1
ATOM 778 N N . TRP A 1 101 ? 10.305 9.602 9.867 1 90.56 101 TRP A N 1
ATOM 779 C CA . TRP A 1 101 ? 9.664 9.555 11.18 1 90.56 101 TRP A CA 1
ATOM 780 C C . TRP A 1 101 ? 9.234 8.133 11.523 1 90.56 101 TRP A C 1
ATOM 782 O O . TRP A 1 101 ? 8.531 7.484 10.742 1 90.56 101 TRP A O 1
ATOM 792 N N . GLU A 1 102 ? 9.695 7.652 12.609 1 86.62 102 GLU A N 1
ATOM 793 C CA . GLU A 1 102 ? 9.266 6.336 13.07 1 86.62 102 GLU A CA 1
ATOM 794 C C . GLU A 1 102 ? 8.016 6.441 13.945 1 86.62 102 GLU A C 1
ATOM 796 O O . GLU A 1 102 ? 8.125 6.645 15.156 1 86.62 102 GLU A O 1
ATOM 801 N N . ILE A 1 103 ? 6.875 6.352 13.258 1 88.94 103 ILE A N 1
ATOM 802 C CA . ILE A 1 103 ? 5.59 6.445 13.945 1 88.94 103 ILE A CA 1
ATOM 803 C C . ILE A 1 103 ? 4.809 5.148 13.75 1 88.94 103 ILE A C 1
ATOM 805 O O . ILE A 1 103 ? 4.586 4.711 12.617 1 88.94 103 ILE A O 1
ATOM 809 N N . PRO A 1 104 ? 4.43 4.535 14.922 1 84.19 104 PRO A N 1
ATOM 810 C CA . PRO A 1 104 ? 3.658 3.299 14.789 1 84.19 104 PRO A CA 1
ATOM 811 C C . PRO A 1 104 ? 2.32 3.514 14.086 1 84.19 104 PRO A C 1
ATOM 813 O O . PRO A 1 104 ? 1.749 4.605 14.156 1 84.19 104 PRO A O 1
ATOM 816 N N . ASP A 1 105 ? 1.832 2.523 13.375 1 79.38 105 ASP A N 1
ATOM 817 C CA . ASP A 1 105 ? 0.516 2.555 12.742 1 79.38 105 ASP A CA 1
ATOM 818 C C . ASP A 1 105 ? -0.596 2.498 13.789 1 79.38 105 ASP A C 1
ATOM 820 O O . ASP A 1 105 ? -0.677 1.545 14.562 1 79.38 105 ASP A O 1
ATOM 824 N N . PRO A 1 106 ? -1.41 3.521 13.75 1 84.81 106 PRO A N 1
ATOM 825 C CA . PRO A 1 106 ? -2.482 3.521 14.742 1 84.81 106 PRO A CA 1
ATOM 826 C C . PRO A 1 106 ? -3.643 2.604 14.367 1 84.81 106 PRO A C 1
ATOM 828 O O . PRO A 1 106 ? -4.531 2.357 15.18 1 84.81 106 PRO A O 1
ATOM 831 N N . ALA A 1 107 ? -3.66 2.092 13.125 1 72.69 107 ALA A N 1
ATOM 832 C CA . ALA A 1 107 ? -4.781 1.278 12.656 1 72.69 107 ALA A CA 1
ATOM 833 C C . ALA A 1 107 ? -5.062 0.128 13.617 1 72.69 107 ALA A C 1
ATOM 835 O O . ALA A 1 107 ? -4.148 -0.597 14.016 1 72.69 107 ALA A O 1
ATOM 836 N N . GLY A 1 108 ? -6.324 0.009 14.023 1 74.06 108 GLY A N 1
ATOM 837 C CA . GLY A 1 108 ? -6.738 -1.094 14.875 1 74.06 108 GLY A CA 1
ATOM 838 C C . GLY A 1 108 ? -6.508 -0.825 16.344 1 74.06 108 GLY A C 1
ATOM 839 O O . GLY A 1 108 ? -6.895 -1.631 17.203 1 74.06 108 GLY A O 1
ATOM 840 N N . LYS A 1 109 ? -5.832 0.21 16.641 1 82.94 109 LYS A N 1
ATOM 841 C CA . LYS A 1 109 ? -5.555 0.551 18.031 1 82.94 109 LYS A CA 1
ATOM 842 C C . LYS A 1 109 ? -6.73 1.284 18.672 1 82.94 109 LYS A C 1
ATOM 844 O O . LYS A 1 109 ? -7.52 1.924 17.969 1 82.94 109 LYS A O 1
ATOM 849 N N . PRO A 1 110 ? -6.797 1.105 20.016 1 91.06 110 PRO A N 1
ATOM 850 C CA . PRO A 1 110 ? -7.852 1.865 20.688 1 91.06 110 PRO A CA 1
ATOM 851 C C . PRO A 1 110 ? -7.59 3.369 20.688 1 91.06 110 PRO A C 1
ATOM 853 O O . PRO A 1 110 ? -6.465 3.805 20.422 1 91.06 110 PRO A O 1
ATOM 856 N N . ASP A 1 111 ? -8.664 4.199 21.094 1 94.31 111 ASP A N 1
ATOM 857 C CA . ASP A 1 111 ? -8.648 5.656 21 1 94.31 111 ASP A CA 1
ATOM 858 C C . ASP A 1 111 ? -7.488 6.246 21.797 1 94.31 111 ASP A C 1
ATOM 860 O O . ASP A 1 111 ? -6.812 7.168 21.328 1 94.31 111 ASP A O 1
ATOM 864 N N . PRO A 1 112 ? -7.23 5.754 23 1 95.69 112 PRO A N 1
ATOM 865 C CA . PRO A 1 112 ? -6.137 6.383 23.734 1 95.69 112 PRO A CA 1
ATOM 866 C C . PRO A 1 112 ? -4.793 6.266 23.016 1 95.69 112 PRO A C 1
ATOM 868 O O . PRO A 1 112 ? -4.02 7.227 22.984 1 95.69 112 PRO A O 1
ATOM 871 N N . GLU A 1 113 ? -4.52 5.148 22.469 1 94.19 113 GLU A N 1
ATOM 872 C CA . GLU A 1 113 ? -3.281 4.961 21.719 1 94.19 113 GLU A CA 1
ATOM 873 C C . GLU A 1 113 ? -3.289 5.777 20.438 1 94.19 113 GLU A C 1
ATOM 875 O O . GLU A 1 113 ? -2.262 6.332 20.031 1 94.19 113 GLU A O 1
ATOM 880 N N . PHE A 1 114 ? -4.445 5.801 19.812 1 94 114 PHE A N 1
ATOM 881 C CA . PHE A 1 114 ? -4.602 6.605 18.609 1 94 114 PHE A CA 1
ATOM 882 C C . PHE A 1 114 ? -4.297 8.07 18.891 1 94 114 PHE A C 1
ATOM 884 O O . PHE A 1 114 ? -3.566 8.719 18.141 1 94 114 PHE A O 1
ATOM 891 N N . ARG A 1 115 ? -4.777 8.586 20.031 1 97 115 ARG A N 1
ATOM 892 C CA . ARG A 1 115 ? -4.57 9.977 20.422 1 97 115 ARG A CA 1
ATOM 893 C C . ARG A 1 115 ? -3.094 10.266 20.656 1 97 115 ARG A C 1
ATOM 895 O O . ARG A 1 115 ? -2.604 11.344 20.312 1 97 115 ARG A O 1
ATOM 902 N N . THR A 1 116 ? -2.445 9.297 21.203 1 97.12 116 THR A N 1
ATOM 903 C CA . THR A 1 116 ? -1.012 9.453 21.422 1 97.12 116 THR A CA 1
ATOM 904 C C . THR A 1 116 ? -0.269 9.602 20.109 1 97.12 116 THR A C 1
ATOM 906 O O . THR A 1 116 ? 0.632 10.43 19.984 1 97.12 116 THR A O 1
ATOM 909 N N . ILE A 1 117 ? -0.658 8.852 19.188 1 95.62 117 ILE A N 1
ATOM 910 C CA . ILE A 1 117 ? -0.022 8.883 17.875 1 95.62 117 ILE A CA 1
ATOM 911 C C . ILE A 1 117 ? -0.34 10.211 17.188 1 95.62 117 ILE A C 1
ATOM 913 O O . ILE A 1 117 ? 0.538 10.828 16.578 1 95.62 117 ILE A O 1
ATOM 917 N N . ILE A 1 118 ? -1.53 10.695 17.328 1 97.56 118 ILE A N 1
ATOM 918 C CA . ILE A 1 118 ? -1.929 11.984 16.781 1 97.56 118 ILE A CA 1
ATOM 919 C C . ILE A 1 118 ? -1.053 13.094 17.359 1 97.56 118 ILE A C 1
ATOM 921 O O . ILE A 1 118 ? -0.544 13.938 16.625 1 97.56 118 ILE A O 1
ATOM 925 N N . GLU A 1 119 ? -0.875 13.016 18.594 1 97.75 119 GLU A N 1
ATOM 926 C CA . GLU A 1 119 ? -0.06 14.023 19.266 1 97.75 119 GLU A CA 1
ATOM 927 C C . GLU A 1 119 ? 1.396 13.945 18.812 1 97.75 119 GLU A C 1
ATOM 929 O O . GLU A 1 119 ? 2.064 14.969 18.672 1 97.75 119 GLU A O 1
ATOM 934 N N . THR A 1 120 ? 1.855 12.773 18.672 1 97.31 120 THR A N 1
ATOM 935 C CA . THR A 1 120 ? 3.215 12.594 18.172 1 97.31 120 THR A CA 1
ATOM 936 C C . THR A 1 120 ? 3.375 13.227 16.797 1 97.31 120 THR A C 1
ATOM 938 O O . THR A 1 120 ? 4.348 13.945 16.547 1 97.31 120 THR A O 1
ATOM 941 N N . ILE A 1 121 ? 2.414 12.984 15.922 1 97.69 121 ILE A N 1
ATOM 942 C CA . ILE A 1 121 ? 2.457 13.547 14.578 1 97.69 121 ILE A CA 1
ATOM 943 C C . ILE A 1 121 ? 2.41 15.07 14.648 1 97.69 121 ILE A C 1
ATOM 945 O O . ILE A 1 121 ? 3.182 15.75 13.969 1 97.69 121 ILE A O 1
ATOM 949 N N . ARG A 1 122 ? 1.569 15.594 15.477 1 98.31 122 ARG A N 1
ATOM 950 C CA . ARG A 1 122 ? 1.451 17.047 15.656 1 98.31 122 ARG A CA 1
ATOM 951 C C . ARG A 1 122 ? 2.783 17.656 16.078 1 98.31 122 ARG A C 1
ATOM 953 O O . ARG A 1 122 ? 3.238 18.625 15.492 1 98.31 122 ARG A O 1
ATOM 960 N N . SER A 1 123 ? 3.34 17.062 17.016 1 98.12 123 SER A N 1
ATOM 961 C CA . SER A 1 123 ? 4.605 17.547 17.547 1 98.12 123 SER A CA 1
ATOM 962 C C . SER A 1 123 ? 5.703 17.516 16.5 1 98.12 123 SER A C 1
ATOM 964 O O . SER A 1 123 ? 6.523 18.422 16.406 1 98.12 123 SER A O 1
ATOM 966 N N . GLN A 1 124 ? 5.746 16.5 15.742 1 97.75 124 GLN A N 1
ATOM 967 C CA . GLN A 1 124 ? 6.773 16.359 14.719 1 97.75 124 GLN A CA 1
ATOM 968 C C . GLN A 1 124 ? 6.586 17.391 13.609 1 97.75 124 GLN A C 1
ATOM 970 O O . GLN A 1 124 ? 7.562 17.922 13.086 1 97.75 124 GLN A O 1
ATOM 975 N N . VAL A 1 125 ? 5.375 17.625 13.266 1 97.94 125 VAL A N 1
ATOM 976 C CA . VAL A 1 125 ? 5.098 18.641 12.25 1 97.94 125 VAL A CA 1
ATOM 977 C C . VAL A 1 125 ? 5.559 20.016 12.75 1 97.94 125 VAL A C 1
ATOM 979 O O . VAL A 1 125 ? 6.18 20.766 12 1 97.94 125 VAL A O 1
ATOM 982 N N . LEU A 1 126 ? 5.293 20.297 14.023 1 97.81 126 LEU A N 1
ATOM 983 C CA . LEU A 1 126 ? 5.703 21.562 14.594 1 97.81 126 LEU A CA 1
ATOM 984 C C . LEU A 1 126 ? 7.223 21.672 14.664 1 97.81 126 LEU A C 1
ATOM 986 O O . LEU A 1 126 ? 7.789 22.734 14.398 1 97.81 126 LEU A O 1
ATOM 990 N N . SER A 1 127 ? 7.828 20.625 15.031 1 97.25 127 SER A N 1
ATOM 991 C CA . SER A 1 127 ? 9.289 20.594 15.055 1 97.25 127 SER A CA 1
ATOM 992 C C . SER A 1 127 ? 9.875 20.859 13.672 1 97.25 127 SER A C 1
ATOM 994 O O . SER A 1 127 ? 10.836 21.609 13.531 1 97.25 127 SER A O 1
ATOM 996 N N . LEU A 1 128 ? 9.305 20.172 12.672 1 96.19 128 LEU A N 1
ATOM 997 C CA . LEU A 1 128 ? 9.75 20.375 11.297 1 96.19 128 LEU A CA 1
ATOM 998 C C . LEU A 1 128 ? 9.586 21.844 10.883 1 96.19 128 LEU A C 1
ATOM 1000 O O . LEU A 1 128 ? 10.477 22.422 10.258 1 96.19 128 LEU A O 1
ATOM 1004 N N . ARG A 1 129 ? 8.461 22.422 11.219 1 96.5 129 ARG A N 1
ATOM 1005 C CA . ARG A 1 129 ? 8.211 23.828 10.945 1 96.5 129 ARG A CA 1
ATOM 1006 C C . ARG A 1 129 ? 9.32 24.703 11.516 1 96.5 129 ARG A C 1
ATOM 1008 O O . ARG A 1 129 ? 9.852 25.562 10.82 1 96.5 129 ARG A O 1
ATOM 1015 N N . ASP A 1 130 ? 9.68 24.453 12.719 1 96.12 130 ASP A N 1
ATOM 1016 C CA . ASP A 1 130 ? 10.68 25.266 13.398 1 96.12 130 ASP A CA 1
ATOM 1017 C C . ASP A 1 130 ? 12.055 25.094 12.766 1 96.12 130 ASP A C 1
ATOM 1019 O O . ASP A 1 130 ? 12.812 26.047 12.633 1 96.12 130 ASP A O 1
ATOM 1023 N N . GLN A 1 131 ? 12.359 23.906 12.43 1 94.19 131 GLN A N 1
ATOM 1024 C CA . GLN A 1 131 ? 13.633 23.625 11.773 1 94.19 131 GLN A CA 1
ATOM 1025 C C . GLN A 1 131 ? 13.734 24.344 10.438 1 94.19 131 GLN A C 1
ATOM 1027 O O . GLN A 1 131 ? 14.789 24.875 10.094 1 94.19 131 GLN A O 1
ATOM 1032 N N . MET A 1 132 ? 12.609 24.328 9.727 1 92.25 132 MET A N 1
ATOM 1033 C CA . MET A 1 132 ? 12.633 24.875 8.375 1 92.25 132 MET A CA 1
ATOM 1034 C C . MET A 1 132 ? 12.531 26.391 8.398 1 92.25 132 MET A C 1
ATOM 1036 O O . MET A 1 132 ? 12.914 27.062 7.438 1 92.25 132 MET A O 1
ATOM 1040 N N . LYS A 1 133 ? 11.93 26.875 9.422 1 88.62 133 LYS A N 1
ATOM 1041 C CA . LYS A 1 133 ? 11.906 28.328 9.586 1 88.62 133 LYS A CA 1
ATOM 1042 C C . LYS A 1 133 ? 13.312 28.891 9.75 1 88.62 133 LYS A C 1
ATOM 1044 O O . LYS A 1 133 ? 13.625 29.969 9.234 1 88.62 133 LYS A O 1
ATOM 1049 N N . GLY A 1 134 ? 14.055 28.094 10.469 1 79.12 134 GLY A N 1
ATOM 1050 C CA . GLY A 1 134 ? 15.438 28.5 10.633 1 79.12 134 GLY A CA 1
ATOM 1051 C C . GLY A 1 134 ? 16.25 28.391 9.359 1 79.12 134 GLY A C 1
ATOM 1052 O O . GLY A 1 134 ? 17.203 29.156 9.156 1 79.12 134 GLY A O 1
ATOM 1053 N N . ASP A 1 135 ? 15.922 27.391 8.578 1 64.69 135 ASP A N 1
ATOM 1054 C CA . ASP A 1 135 ? 16.641 27.219 7.312 1 64.69 135 ASP A CA 1
ATOM 1055 C C . ASP A 1 135 ? 16.312 28.359 6.348 1 64.69 135 ASP A C 1
ATOM 1057 O O . ASP A 1 135 ? 17.156 28.75 5.543 1 64.69 135 ASP A O 1
ATOM 1061 N N . VAL A 1 136 ? 15.055 28.812 6.301 1 51.41 136 VAL A N 1
ATOM 1062 C CA . VAL A 1 136 ? 14.664 29.922 5.438 1 51.41 136 VAL A CA 1
ATOM 1063 C C . VAL A 1 136 ? 15.312 31.203 5.934 1 51.41 136 VAL A C 1
ATOM 1065 O O . VAL A 1 136 ? 15.492 32.156 5.16 1 51.41 136 VAL A O 1
ATOM 1068 N N . THR A 1 137 ? 15.391 31.328 7.219 1 45.31 137 THR A N 1
ATOM 1069 C CA . THR A 1 137 ? 16.031 32.531 7.723 1 45.31 137 THR A CA 1
ATOM 1070 C C . THR A 1 137 ? 17.547 32.469 7.512 1 45.31 137 THR A C 1
ATOM 1072 O O . THR A 1 137 ? 18.25 33.469 7.668 1 45.31 137 THR A O 1
ATOM 1075 N N . LYS A 1 138 ? 18.109 31.234 7.176 1 42.09 138 LYS A N 1
ATOM 1076 C CA . LYS A 1 138 ? 19.547 31.344 6.891 1 42.09 138 LYS A CA 1
ATOM 1077 C C . LYS A 1 138 ? 19.797 31.641 5.41 1 42.09 138 LYS A C 1
ATOM 1079 O O . LYS A 1 138 ? 19.141 31.047 4.543 1 42.09 138 LYS A O 1
ATOM 1084 N N . MET B 1 1 ? 10.805 35.812 -5.105 1 43.69 1 MET B N 1
ATOM 1085 C CA . MET B 1 1 ? 9.875 35.5 -4.027 1 43.69 1 MET B CA 1
ATOM 1086 C C . MET B 1 1 ? 9.984 34.031 -3.652 1 43.69 1 MET B C 1
ATOM 1088 O O . MET B 1 1 ? 9.844 33.156 -4.508 1 43.69 1 MET B O 1
ATOM 1092 N N . ASN B 1 2 ? 10.781 33.719 -2.566 1 64.06 2 ASN B N 1
ATOM 1093 C CA . ASN B 1 2 ? 11.281 32.375 -2.279 1 64.06 2 ASN B CA 1
ATOM 1094 C C . ASN B 1 2 ? 10.141 31.391 -2.039 1 64.06 2 ASN B C 1
ATOM 1096 O O . ASN B 1 2 ? 9.312 31.594 -1.149 1 64.06 2 ASN B O 1
ATOM 1100 N N . ARG B 1 3 ? 9.75 30.625 -3.033 1 83.62 3 ARG B N 1
ATOM 1101 C CA . ARG B 1 3 ? 8.609 29.734 -2.961 1 83.62 3 ARG B CA 1
ATOM 1102 C C . ARG B 1 3 ? 8.711 28.812 -1.747 1 83.62 3 ARG B C 1
ATOM 1104 O O . ARG B 1 3 ? 9.812 28.422 -1.345 1 83.62 3 ARG B O 1
ATOM 1111 N N . LYS B 1 4 ? 7.617 28.734 -1.052 1 91.56 4 LYS B N 1
ATOM 1112 C CA . LYS B 1 4 ? 7.586 27.797 0.065 1 91.56 4 LYS B CA 1
ATOM 1113 C C . LYS B 1 4 ? 7.91 26.375 -0.4 1 91.56 4 LYS B C 1
ATOM 1115 O O . LYS B 1 4 ? 7.43 25.938 -1.448 1 91.56 4 LYS B O 1
ATOM 1120 N N . PR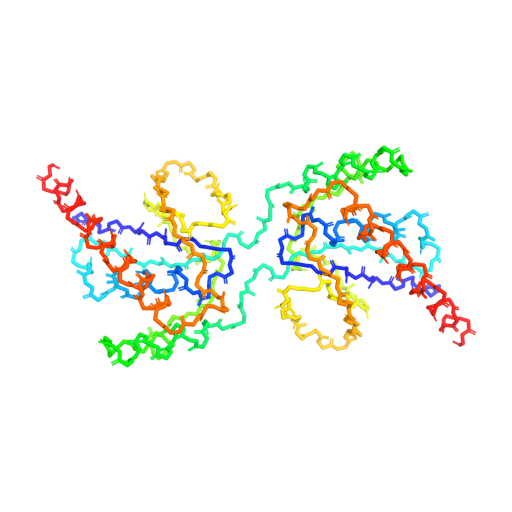O B 1 5 ? 8.758 25.75 0.328 1 93.12 5 PRO B N 1
ATOM 1121 C CA . PRO B 1 5 ? 9.039 24.359 -0.023 1 93.12 5 PRO B CA 1
ATOM 1122 C C . PRO B 1 5 ? 7.797 23.469 0.047 1 93.12 5 PRO B C 1
ATOM 1124 O O . PRO B 1 5 ? 6.934 23.672 0.907 1 93.12 5 PRO B O 1
ATOM 1127 N N . VAL B 1 6 ? 7.762 22.594 -0.847 1 93.62 6 VAL B N 1
ATOM 1128 C CA . VAL B 1 6 ? 6.684 21.609 -0.853 1 93.62 6 VAL B CA 1
ATOM 1129 C C . VAL B 1 6 ? 7.148 20.328 -0.157 1 93.62 6 VAL B C 1
ATOM 1131 O O . VAL B 1 6 ? 8.102 19.688 -0.599 1 93.62 6 VAL B O 1
ATOM 1134 N N . VAL B 1 7 ? 6.449 19.938 0.95 1 94.06 7 VAL B N 1
ATOM 1135 C CA . VAL B 1 7 ? 6.77 18.766 1.757 1 94.06 7 VAL B CA 1
ATOM 1136 C C . VAL B 1 7 ? 5.676 17.719 1.598 1 94.06 7 VAL B C 1
ATOM 1138 O O . VAL B 1 7 ? 4.488 18.016 1.765 1 94.06 7 VAL B O 1
ATOM 1141 N N . ALA B 1 8 ? 6.098 16.5 1.245 1 93.44 8 ALA B N 1
ATOM 1142 C CA . ALA B 1 8 ? 5.152 15.398 1.163 1 93.44 8 ALA B CA 1
ATOM 1143 C C . ALA B 1 8 ? 5.363 14.406 2.305 1 93.44 8 ALA B C 1
ATOM 1145 O O . ALA B 1 8 ? 6.484 13.945 2.537 1 93.44 8 ALA B O 1
ATOM 1146 N N . PHE B 1 9 ? 4.242 14.141 3.08 1 93.5 9 PHE B N 1
ATOM 1147 C CA . PHE B 1 9 ? 4.223 13.102 4.102 1 93.5 9 PHE B CA 1
ATOM 1148 C C . PHE B 1 9 ? 3.754 11.773 3.516 1 93.5 9 PHE B C 1
ATOM 1150 O O . PHE B 1 9 ? 2.67 11.695 2.934 1 93.5 9 PHE B O 1
ATOM 1157 N N . LEU B 1 10 ? 4.613 10.719 3.68 1 87.56 10 LEU B N 1
ATOM 1158 C CA . LEU B 1 10 ? 4.359 9.469 2.959 1 87.56 10 LEU B CA 1
ATOM 1159 C C . LEU B 1 10 ? 4.074 8.328 3.928 1 87.56 10 LEU B C 1
ATOM 1161 O O . LEU B 1 10 ? 4.75 8.195 4.949 1 87.56 10 LEU B O 1
ATOM 1165 N N . CYS B 1 11 ? 3.004 7.648 3.604 1 84.25 11 CYS B N 1
ATOM 1166 C CA . CYS B 1 11 ? 2.771 6.336 4.195 1 84.25 11 CYS B CA 1
ATOM 1167 C C . CYS B 1 11 ? 2.281 5.344 3.148 1 84.25 11 CYS B C 1
ATOM 1169 O O . CYS B 1 11 ? 2.234 5.664 1.959 1 84.25 11 CYS B O 1
ATOM 1171 N N . ILE B 1 12 ? 2.033 4.156 3.527 1 75 12 ILE B N 1
ATOM 1172 C CA . ILE B 1 12 ? 1.791 3.09 2.562 1 75 12 ILE B CA 1
ATOM 1173 C C . ILE B 1 12 ? 0.466 3.336 1.843 1 75 12 ILE B C 1
ATOM 1175 O O . ILE B 1 12 ? 0.425 3.406 0.612 1 75 12 ILE B O 1
ATOM 1179 N N . GLN B 1 13 ? -0.628 3.537 2.582 1 79.94 13 GLN B N 1
ATOM 1180 C CA . GLN B 1 13 ? -1.951 3.6 1.969 1 79.94 13 GLN B CA 1
ATOM 1181 C C . GLN B 1 13 ? -2.445 5.039 1.87 1 79.94 13 GLN B C 1
ATOM 1183 O O . GLN B 1 13 ? -3.5 5.301 1.288 1 79.94 13 GLN B O 1
ATOM 1188 N N . ASN B 1 14 ? -1.713 5.965 2.559 1 88 14 ASN B N 1
ATOM 1189 C CA . ASN B 1 14 ? -2.127 7.359 2.617 1 88 14 ASN B CA 1
ATOM 1190 C C . ASN B 1 14 ? -3.555 7.5 3.139 1 88 14 ASN B C 1
ATOM 1192 O O . ASN B 1 14 ? -4.367 8.219 2.553 1 88 14 ASN B O 1
ATOM 1196 N N . SER B 1 15 ? -3.791 6.91 4.238 1 88.75 15 SER B N 1
ATOM 1197 C CA . SER B 1 15 ? -5.141 6.949 4.793 1 88.75 15 SER B CA 1
ATOM 1198 C C . SER B 1 15 ? -5.137 7.504 6.215 1 88.75 15 SER B C 1
ATOM 1200 O O . SER B 1 15 ? -6.152 8.008 6.691 1 88.75 15 SER B O 1
ATOM 1202 N N . CYS B 1 16 ? -4 7.422 6.883 1 92.12 16 CYS B N 1
ATOM 1203 C CA . CYS B 1 16 ? -4.031 7.699 8.312 1 92.12 16 CYS B CA 1
ATOM 1204 C C . CYS B 1 16 ? -2.91 8.648 8.711 1 92.12 16 CYS B C 1
ATOM 1206 O O . CYS B 1 16 ? -3.098 9.867 8.727 1 92.12 16 CYS B O 1
ATOM 1208 N N . ARG B 1 17 ? -1.71 8.133 8.977 1 92.12 17 ARG B N 1
ATOM 1209 C CA . ARG B 1 17 ? -0.604 8.922 9.5 1 92.12 17 ARG B CA 1
ATOM 1210 C C . ARG B 1 17 ? -0.24 10.055 8.539 1 92.12 17 ARG B C 1
ATOM 1212 O O . ARG B 1 17 ? -0.09 11.203 8.961 1 92.12 17 ARG B O 1
ATOM 1219 N N . SER B 1 18 ? -0.132 9.766 7.301 1 94.06 18 SER B N 1
ATOM 1220 C CA . SER B 1 18 ? 0.284 10.773 6.332 1 94.06 18 SER B CA 1
ATOM 1221 C C . SER B 1 18 ? -0.809 11.82 6.113 1 94.06 18 SER B C 1
ATOM 1223 O O . SER B 1 18 ? -0.517 13 5.918 1 94.06 18 SER B O 1
ATOM 1225 N N . GLN B 1 19 ? -2.076 11.414 6.18 1 95.69 19 GLN B N 1
ATOM 1226 C CA . GLN B 1 19 ? -3.186 12.352 6.066 1 95.69 19 GLN B CA 1
ATOM 1227 C C . GLN B 1 19 ? -3.209 13.32 7.246 1 95.69 19 GLN B C 1
ATOM 1229 O O . GLN B 1 19 ? -3.42 14.523 7.066 1 95.69 19 GLN B O 1
ATOM 1234 N N . MET B 1 20 ? -2.967 12.773 8.414 1 97.81 20 MET B N 1
ATOM 1235 C CA . MET B 1 20 ? -2.959 13.625 9.602 1 97.81 20 MET B CA 1
ATOM 1236 C C . MET B 1 20 ? -1.794 14.609 9.555 1 97.81 20 MET B C 1
ATOM 1238 O O . MET B 1 20 ? -1.947 15.773 9.922 1 97.81 20 MET B O 1
ATOM 1242 N N . ALA B 1 21 ? -0.672 14.133 9.156 1 97.81 21 ALA B N 1
ATOM 1243 C CA . ALA B 1 21 ? 0.487 15.008 9.039 1 97.81 21 ALA B CA 1
ATOM 1244 C C . ALA B 1 21 ? 0.221 16.141 8.047 1 97.81 21 ALA B C 1
ATOM 1246 O O . ALA B 1 21 ? 0.551 17.297 8.305 1 97.81 21 ALA B O 1
ATOM 1247 N N . GLU B 1 22 ? -0.335 15.836 6.895 1 98.12 22 GLU B N 1
ATOM 1248 C CA . GLU B 1 22 ? -0.711 16.859 5.926 1 98.12 22 GLU B CA 1
ATOM 1249 C C . GLU B 1 22 ? -1.668 17.875 6.547 1 98.12 22 GLU B C 1
ATOM 1251 O O . GLU B 1 22 ? -1.502 19.094 6.363 1 98.12 22 GLU B O 1
ATOM 1256 N N . ALA B 1 23 ? -2.678 17.375 7.297 1 98.5 23 ALA B N 1
ATOM 1257 C CA . ALA B 1 23 ? -3.654 18.25 7.934 1 98.5 23 ALA B CA 1
ATOM 1258 C C . ALA B 1 23 ? -2.975 19.219 8.898 1 98.5 23 ALA B C 1
ATOM 1260 O O . ALA B 1 23 ? -3.203 20.438 8.844 1 98.5 23 ALA B O 1
ATOM 1261 N N . PHE B 1 24 ? -2.133 18.688 9.742 1 98.56 24 PHE B N 1
ATOM 1262 C CA . PHE B 1 24 ? -1.429 19.531 10.703 1 98.56 24 PHE B CA 1
ATOM 1263 C C . PHE B 1 24 ? -0.515 20.516 9.984 1 98.56 24 PHE B C 1
ATOM 1265 O O . PHE B 1 24 ? -0.413 21.688 10.383 1 98.56 24 PHE B O 1
ATOM 1272 N N . GLY B 1 25 ? 0.219 20.047 8.953 1 98.25 25 GLY B N 1
ATOM 1273 C CA . GLY B 1 25 ? 1.041 20.969 8.18 1 98.25 25 GLY B CA 1
ATOM 1274 C C . GLY B 1 25 ? 0.256 22.125 7.594 1 98.25 25 GLY B C 1
ATOM 1275 O O . GLY B 1 25 ? 0.704 23.266 7.641 1 98.25 25 GLY B O 1
ATOM 1276 N N . ARG B 1 26 ? -0.899 21.859 7.078 1 97.81 26 ARG B N 1
ATOM 1277 C CA . ARG B 1 26 ? -1.749 22.875 6.465 1 97.81 26 ARG B CA 1
ATOM 1278 C C . ARG B 1 26 ? -2.227 23.891 7.5 1 97.81 26 ARG B C 1
ATOM 1280 O O . ARG B 1 26 ? -2.312 25.094 7.215 1 97.81 26 ARG B O 1
ATOM 1287 N N . HIS B 1 27 ? -2.492 23.422 8.68 1 98.12 27 HIS B N 1
ATOM 1288 C CA . HIS B 1 27 ? -3.111 24.281 9.68 1 98.12 27 HIS B CA 1
ATOM 1289 C C . HIS B 1 27 ? -2.059 24.969 10.547 1 98.12 27 HIS B C 1
ATOM 1291 O O . HIS B 1 27 ? -2.279 26.078 11.039 1 98.12 27 HIS B O 1
ATOM 1297 N N . LEU B 1 28 ? -0.944 24.359 10.703 1 97.69 28 LEU B N 1
ATOM 1298 C CA . LEU B 1 28 ? -0.024 24.844 11.727 1 97.69 28 LEU B CA 1
ATOM 1299 C C . LEU B 1 28 ? 1.279 25.328 11.102 1 97.69 28 LEU B C 1
ATOM 1301 O O . LEU B 1 28 ? 2.064 26.031 11.75 1 97.69 28 LEU B O 1
ATOM 1305 N N . ALA B 1 29 ? 1.558 24.969 9.836 1 97.19 29 ALA B N 1
ATOM 1306 C CA . ALA B 1 29 ? 2.879 25.25 9.289 1 97.19 29 ALA B CA 1
ATOM 1307 C C . ALA B 1 29 ? 2.771 25.875 7.895 1 97.19 29 ALA B C 1
ATOM 1309 O O . ALA B 1 29 ? 3.752 25.922 7.148 1 97.19 29 ALA B O 1
ATOM 1310 N N . GLU B 1 30 ? 1.588 26.312 7.535 1 96.19 30 GLU B N 1
ATOM 1311 C CA . GLU B 1 30 ? 1.34 26.812 6.188 1 96.19 30 GLU B CA 1
ATOM 1312 C C . GLU B 1 30 ? 2.223 28.016 5.879 1 96.19 30 GLU B C 1
ATOM 1314 O O . GLU B 1 30 ? 2.514 28.297 4.711 1 96.19 30 GLU B O 1
ATOM 1319 N N . ASP B 1 31 ? 2.68 28.688 6.855 1 95.69 31 ASP B N 1
ATOM 1320 C CA . ASP B 1 31 ? 3.523 29.859 6.66 1 95.69 31 ASP B CA 1
ATOM 1321 C C . ASP B 1 31 ? 4.945 29.453 6.273 1 95.69 31 ASP B C 1
ATOM 1323 O O . ASP B 1 31 ? 5.715 30.281 5.781 1 95.69 31 ASP B O 1
ATOM 1327 N N . VAL B 1 32 ? 5.34 28.297 6.426 1 96 32 VAL B N 1
ATOM 1328 C CA . VAL B 1 32 ? 6.723 27.875 6.262 1 96 32 VAL B CA 1
ATOM 1329 C C . VAL B 1 32 ? 6.832 26.938 5.062 1 96 32 VAL B C 1
ATOM 1331 O O . VAL B 1 32 ? 7.777 27.031 4.273 1 96 32 VAL B O 1
ATOM 1334 N N . PHE B 1 33 ? 5.918 25.984 4.898 1 94.69 33 PHE B N 1
ATOM 1335 C CA . PHE B 1 33 ? 5.98 25.047 3.781 1 94.69 33 PHE B CA 1
ATOM 1336 C C . PHE B 1 33 ? 4.578 24.641 3.338 1 94.69 33 PHE B C 1
ATOM 1338 O O . PHE B 1 33 ? 3.619 24.766 4.102 1 94.69 33 PHE B O 1
ATOM 1345 N N . VAL B 1 34 ? 4.461 24.156 2.115 1 96.06 34 VAL B N 1
ATOM 1346 C CA . VAL B 1 34 ? 3.246 23.562 1.57 1 96.06 34 VAL B CA 1
ATOM 1347 C C . VAL B 1 34 ? 3.223 22.062 1.881 1 96.06 34 VAL B C 1
ATOM 1349 O O . VAL B 1 34 ? 4.199 21.359 1.625 1 96.06 34 VAL B O 1
ATOM 1352 N N . SER B 1 35 ? 2.07 21.578 2.479 1 97.38 35 SER B N 1
ATOM 1353 C CA . SER B 1 35 ? 1.979 20.188 2.918 1 97.38 35 SER B CA 1
ATOM 1354 C C . SER B 1 35 ? 1.146 19.359 1.949 1 97.38 35 SER B C 1
ATOM 1356 O O . SER B 1 35 ? 0.057 19.766 1.544 1 97.38 35 SER B O 1
ATOM 1358 N N . ARG B 1 36 ? 1.676 18.25 1.536 1 94.88 36 ARG B N 1
ATOM 1359 C CA . ARG B 1 36 ? 1.001 17.203 0.764 1 94.88 36 ARG B CA 1
ATOM 1360 C C . ARG B 1 36 ? 1.189 15.836 1.407 1 94.88 36 ARG B C 1
ATOM 1362 O O . ARG B 1 36 ? 2.031 15.672 2.291 1 94.88 36 ARG B O 1
ATOM 1369 N N . SER B 1 37 ? 0.337 14.922 1.069 1 93.25 37 SER B N 1
ATOM 1370 C CA . SER B 1 37 ? 0.543 13.539 1.481 1 93.25 37 SER B CA 1
ATOM 1371 C C . SER B 1 37 ? 0.241 12.57 0.341 1 93.25 37 SER B C 1
ATOM 1373 O O . SER B 1 37 ? -0.48 12.914 -0.597 1 93.25 37 SER B O 1
ATOM 1375 N N . ALA B 1 38 ? 0.952 11.383 0.4 1 86.31 38 ALA B N 1
ATOM 1376 C CA . ALA B 1 38 ? 0.747 10.359 -0.621 1 86.31 38 ALA B CA 1
ATOM 1377 C C . ALA B 1 38 ? 1.1 8.977 -0.086 1 86.31 38 ALA B C 1
ATOM 1379 O O . ALA B 1 38 ? 1.794 8.852 0.926 1 86.31 38 ALA B O 1
ATOM 1380 N N . GLY B 1 39 ? 0.539 8.023 -0.772 1 81.56 39 GLY B N 1
ATOM 1381 C CA . GLY B 1 39 ? 0.942 6.648 -0.525 1 81.56 39 GLY B CA 1
ATOM 1382 C C . GLY B 1 39 ? 2.051 6.18 -1.447 1 81.56 39 GLY B C 1
ATOM 1383 O O . GLY B 1 39 ? 2.119 6.59 -2.605 1 81.56 39 GLY B O 1
ATOM 1384 N N . THR B 1 40 ? 3.062 5.551 -0.857 1 69.06 40 THR B N 1
ATOM 1385 C CA . THR B 1 40 ? 4.113 4.996 -1.704 1 69.06 40 THR B CA 1
ATOM 1386 C C . THR B 1 40 ? 3.68 3.664 -2.307 1 69.06 40 THR B C 1
ATOM 1388 O O . THR B 1 40 ? 4.195 3.252 -3.348 1 69.06 40 THR B O 1
ATOM 1391 N N . CYS B 1 41 ? 2.428 3.174 -1.912 1 65.31 41 CYS B N 1
ATOM 1392 C CA . CYS B 1 41 ? 1.574 2.068 -2.332 1 65.31 41 CYS B CA 1
ATOM 1393 C C . CYS B 1 41 ? 2.355 0.76 -2.369 1 65.31 41 CYS B C 1
ATOM 1395 O O . CYS B 1 41 ? 2.074 -0.158 -1.597 1 65.31 41 CYS B O 1
ATOM 1397 N N . LEU B 1 42 ? 3.467 0.533 -3.502 1 71.06 42 LEU B N 1
ATOM 1398 C CA . LEU B 1 42 ? 4.039 -0.739 -3.928 1 71.06 42 LEU B CA 1
ATOM 1399 C C . LEU B 1 42 ? 5.363 -1.002 -3.219 1 71.06 42 LEU B C 1
ATOM 1401 O O . LEU B 1 42 ? 6.098 -0.065 -2.898 1 71.06 42 LEU B O 1
ATOM 1405 N N . ALA B 1 43 ? 5.477 -2.35 -2.857 1 75.31 43 ALA B N 1
ATOM 1406 C CA . ALA B 1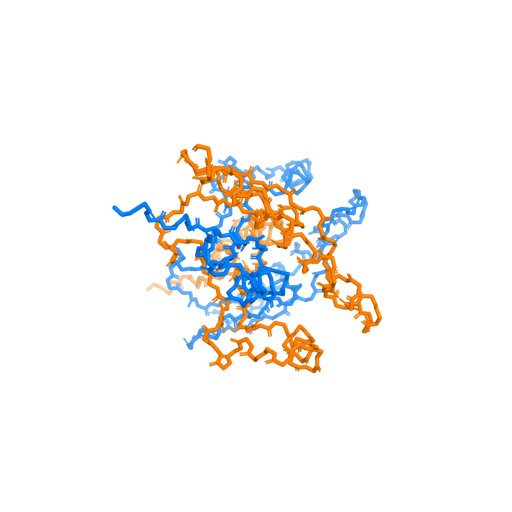 43 ? 6.812 -2.764 -2.439 1 75.31 43 ALA B CA 1
ATOM 1407 C C . ALA B 1 43 ? 7.832 -2.535 -3.553 1 75.31 43 ALA B C 1
ATOM 1409 O O . ALA B 1 43 ? 7.473 -2.484 -4.73 1 75.31 43 ALA B O 1
ATOM 1410 N N . GLU B 1 44 ? 9.086 -2.297 -3.152 1 74.75 44 GLU B N 1
ATOM 1411 C CA . GLU B 1 44 ? 10.156 -2.135 -4.125 1 74.75 44 GLU B CA 1
ATOM 1412 C C . GLU B 1 44 ? 10.477 -3.453 -4.824 1 74.75 44 GLU B C 1
ATOM 1414 O O . GLU B 1 44 ? 10.906 -3.463 -5.98 1 74.75 44 GLU B O 1
ATOM 1419 N N . ARG B 1 45 ? 10.398 -4.5 -4.043 1 85.44 45 ARG B N 1
ATOM 1420 C CA . ARG B 1 45 ? 10.711 -5.832 -4.547 1 85.44 45 ARG B CA 1
ATOM 1421 C C . ARG B 1 45 ? 9.789 -6.879 -3.932 1 85.44 45 ARG B C 1
ATOM 1423 O O . ARG B 1 45 ? 9.078 -6.602 -2.963 1 85.44 45 ARG B O 1
ATOM 1430 N N . ILE B 1 46 ? 9.898 -8.109 -4.566 1 92.25 46 ILE B N 1
ATOM 1431 C CA . ILE B 1 46 ? 9.219 -9.258 -3.971 1 92.25 46 ILE B CA 1
ATOM 1432 C C . ILE B 1 46 ? 9.797 -9.539 -2.584 1 92.25 46 ILE B C 1
ATOM 1434 O O . ILE B 1 46 ? 11.008 -9.445 -2.381 1 92.25 46 ILE B O 1
ATOM 1438 N N . HIS B 1 47 ? 8.914 -9.852 -1.633 1 90.81 47 HIS B N 1
ATOM 1439 C CA . HIS B 1 47 ? 9.336 -10.133 -0.268 1 90.81 47 HIS B CA 1
ATOM 1440 C C . HIS B 1 47 ? 10.445 -11.188 -0.242 1 90.81 47 HIS B C 1
ATOM 1442 O O . HIS B 1 47 ? 10.273 -12.289 -0.772 1 90.81 47 HIS B O 1
ATOM 1448 N N . PRO B 1 48 ? 11.547 -10.891 0.434 1 93.12 48 PRO B N 1
ATOM 1449 C CA . PRO B 1 48 ? 12.711 -11.789 0.369 1 93.12 48 PRO B CA 1
ATOM 1450 C C . PRO B 1 48 ? 12.398 -13.195 0.878 1 93.12 48 PRO B C 1
ATOM 1452 O O . PRO B 1 48 ? 12.867 -14.18 0.301 1 93.12 48 PRO B O 1
ATOM 1455 N N . THR B 1 49 ? 11.617 -13.297 1.918 1 93.31 49 THR B N 1
ATOM 1456 C CA . THR B 1 49 ? 11.273 -14.609 2.447 1 93.31 49 THR B CA 1
ATOM 1457 C C . THR B 1 49 ? 10.406 -15.383 1.456 1 93.31 49 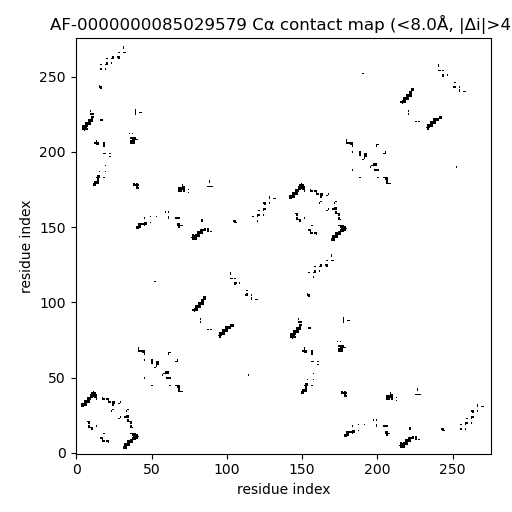THR B C 1
ATOM 1459 O O . THR B 1 49 ? 10.602 -16.578 1.258 1 93.31 49 THR B O 1
ATOM 1462 N N . ALA B 1 50 ? 9.445 -14.703 0.864 1 95.44 50 ALA B N 1
ATOM 1463 C CA . ALA B 1 50 ? 8.625 -15.336 -0.165 1 95.44 50 ALA B CA 1
ATOM 1464 C C . ALA B 1 50 ? 9.484 -15.836 -1.321 1 95.44 50 ALA B C 1
ATOM 1466 O O . ALA B 1 50 ? 9.344 -16.984 -1.755 1 95.44 50 ALA B O 1
ATOM 1467 N N . GLN B 1 51 ? 10.352 -14.977 -1.82 1 97.5 51 GLN B N 1
ATOM 1468 C CA . GLN B 1 51 ? 11.258 -15.328 -2.908 1 97.5 51 GLN B CA 1
ATOM 1469 C C . GLN B 1 51 ? 12.094 -16.562 -2.549 1 97.5 51 GLN B C 1
ATOM 1471 O O . GLN B 1 51 ? 12.188 -17.5 -3.336 1 97.5 51 GLN B O 1
ATOM 1476 N N . ARG B 1 52 ? 12.648 -16.516 -1.397 1 97.38 52 ARG B N 1
ATOM 1477 C CA . ARG B 1 52 ? 13.523 -17.594 -0.942 1 97.38 52 ARG B CA 1
ATOM 1478 C C . ARG B 1 52 ? 12.758 -18.906 -0.81 1 97.38 52 ARG B C 1
ATOM 1480 O O . ARG B 1 52 ? 13.172 -19.922 -1.354 1 97.38 52 ARG B O 1
ATOM 1487 N N . LEU B 1 53 ? 11.648 -18.938 -0.191 1 97.5 53 LEU B N 1
ATOM 1488 C CA . LEU B 1 53 ? 10.922 -20.172 0.108 1 97.5 53 LEU B CA 1
ATOM 1489 C C . LEU B 1 53 ? 10.281 -20.75 -1.152 1 97.5 53 LEU B C 1
ATOM 1491 O O . LEU B 1 53 ? 10.242 -21.969 -1.331 1 97.5 53 LEU B O 1
ATOM 1495 N N . MET B 1 54 ? 9.781 -19.906 -2.021 1 98.31 54 MET B N 1
ATOM 1496 C CA . MET B 1 54 ? 9.234 -20.391 -3.287 1 98.31 54 MET B CA 1
ATOM 1497 C C . MET B 1 54 ? 10.305 -21.094 -4.109 1 98.31 54 MET B C 1
ATOM 1499 O O . MET B 1 54 ? 10.031 -22.125 -4.727 1 9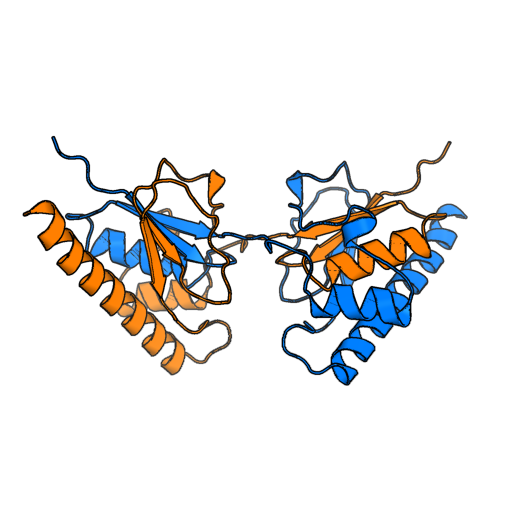8.31 54 MET B O 1
ATOM 1503 N N . LYS B 1 55 ? 11.484 -20.547 -4.117 1 97.94 55 LYS B N 1
ATOM 1504 C CA . LYS B 1 55 ? 12.602 -21.156 -4.828 1 97.94 55 LYS B CA 1
ATOM 1505 C C . LYS B 1 55 ? 13 -22.484 -4.184 1 97.94 55 LYS B C 1
ATOM 1507 O O . LYS B 1 55 ? 13.164 -23.5 -4.871 1 97.94 55 LYS B O 1
ATOM 1512 N N . GLU B 1 56 ? 13.094 -22.5 -2.902 1 98 56 GLU B N 1
ATOM 1513 C CA . GLU B 1 56 ? 13.555 -23.672 -2.162 1 98 56 GLU B CA 1
ATOM 1514 C C . GLU B 1 56 ? 12.539 -24.797 -2.221 1 98 56 GLU B C 1
ATOM 1516 O O . GLU B 1 56 ? 12.898 -25.969 -2.398 1 98 56 GLU B O 1
ATOM 1521 N N . LEU B 1 57 ? 11.312 -24.531 -2.119 1 97.62 57 LEU B N 1
ATOM 1522 C CA . LEU B 1 57 ? 10.281 -25.547 -1.933 1 97.62 57 LEU B CA 1
ATOM 1523 C C . LEU B 1 57 ? 9.703 -25.984 -3.273 1 97.62 57 LEU B C 1
ATOM 1525 O O . LEU B 1 57 ? 9.297 -27.141 -3.428 1 97.62 57 LEU B O 1
ATOM 1529 N N . TYR B 1 58 ? 9.633 -25.078 -4.238 1 97.88 58 TYR B N 1
ATOM 1530 C CA . TYR B 1 58 ? 8.883 -25.375 -5.453 1 97.88 58 TYR B CA 1
ATOM 1531 C C . TYR B 1 58 ? 9.734 -25.141 -6.695 1 97.88 58 TYR B C 1
ATOM 1533 O O . TYR B 1 58 ? 9.273 -25.328 -7.82 1 97.88 58 TYR B O 1
ATOM 1541 N N . ARG B 1 59 ? 10.922 -24.672 -6.523 1 97.94 59 ARG B N 1
ATOM 1542 C CA . ARG B 1 59 ? 11.844 -24.375 -7.617 1 97.94 59 ARG B CA 1
ATOM 1543 C C . ARG B 1 59 ? 11.289 -23.281 -8.516 1 97.94 59 ARG B C 1
ATOM 1545 O O . ARG B 1 59 ? 11.469 -23.312 -9.734 1 97.94 59 ARG B O 1
ATOM 1552 N N . ILE B 1 60 ? 10.578 -22.406 -7.898 1 97.94 60 ILE B N 1
ATOM 1553 C CA . ILE B 1 60 ? 10.031 -21.25 -8.602 1 97.94 60 ILE B CA 1
ATOM 1554 C C . ILE B 1 60 ? 10.82 -20 -8.219 1 97.94 60 ILE B C 1
ATOM 1556 O O . ILE B 1 60 ? 10.82 -19.594 -7.055 1 97.94 60 ILE B O 1
ATOM 1560 N N . ASP B 1 61 ? 11.562 -19.453 -9.227 1 98.31 61 ASP B N 1
ATOM 1561 C CA . ASP B 1 61 ? 12.242 -18.172 -9.055 1 98.31 61 ASP B CA 1
ATOM 1562 C C . ASP B 1 61 ? 11.398 -17.016 -9.602 1 98.31 61 ASP B C 1
ATOM 1564 O O . ASP B 1 61 ? 11.5 -16.688 -10.789 1 98.31 61 ASP B O 1
ATOM 1568 N N . MET B 1 62 ? 10.617 -16.359 -8.727 1 98.06 62 MET B N 1
ATOM 1569 C CA . MET B 1 62 ? 9.602 -15.398 -9.156 1 98.06 62 MET B CA 1
ATOM 1570 C C . MET B 1 62 ? 10.242 -14.203 -9.852 1 98.06 62 MET B C 1
ATOM 1572 O O . MET B 1 62 ? 9.797 -13.789 -10.922 1 98.06 62 MET B O 1
ATOM 1576 N N . GLU B 1 63 ? 11.328 -13.695 -9.273 1 96.31 63 GLU B N 1
ATOM 1577 C CA . GLU B 1 63 ? 12.008 -12.547 -9.859 1 96.31 63 GLU B CA 1
ATOM 1578 C C . GLU B 1 63 ? 12.617 -12.898 -11.211 1 96.31 63 GLU B C 1
ATOM 1580 O O . GLU B 1 63 ? 12.469 -12.148 -12.18 1 96.31 63 GLU B O 1
ATOM 1585 N N . LYS B 1 64 ? 13.273 -14.023 -11.273 1 96.5 64 LYS B N 1
ATOM 1586 C CA . LYS B 1 64 ? 13.883 -14.453 -12.523 1 96.5 64 LYS B CA 1
ATOM 1587 C C . LYS B 1 64 ? 12.828 -14.727 -13.594 1 96.5 64 LYS B C 1
ATOM 1589 O O . LYS B 1 64 ? 13.078 -14.539 -14.781 1 96.5 64 LYS B O 1
ATOM 1594 N N . GLU B 1 65 ? 11.672 -15.094 -13.156 1 97.19 65 GLU B N 1
ATOM 1595 C CA . GLU B 1 65 ? 10.602 -15.422 -14.094 1 97.19 65 GLU B CA 1
ATOM 1596 C C . GLU B 1 65 ? 9.797 -14.172 -14.461 1 97.19 65 GLU B C 1
ATOM 1598 O O . GLU B 1 65 ? 8.75 -14.273 -15.109 1 97.19 65 GLU B O 1
ATOM 1603 N N . GLY B 1 66 ? 10.242 -13.047 -13.984 1 94.81 66 GLY B N 1
ATOM 1604 C CA . GLY B 1 66 ? 9.719 -11.797 -14.5 1 94.81 66 GLY B CA 1
ATOM 1605 C C . GLY B 1 66 ? 8.711 -11.141 -13.57 1 94.81 66 GLY B C 1
ATOM 1606 O O . GLY B 1 66 ? 8.109 -10.125 -13.914 1 94.81 66 GLY B O 1
ATOM 1607 N N . GLN B 1 67 ? 8.477 -11.727 -12.422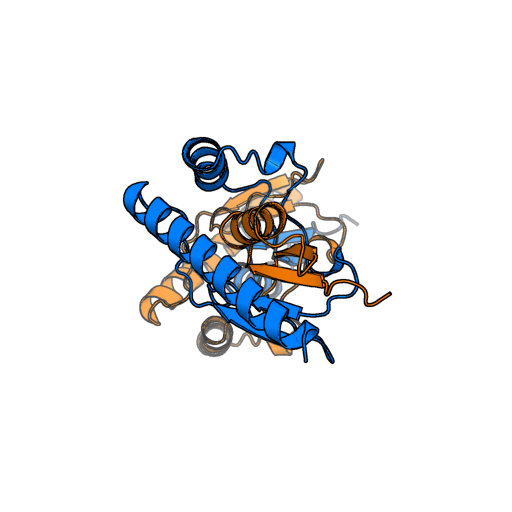 1 96.06 67 GLN B N 1
ATOM 1608 C CA . GLN B 1 67 ? 7.543 -11.117 -11.484 1 96.06 67 GLN B CA 1
ATOM 1609 C C . GLN B 1 67 ? 8.195 -9.961 -10.734 1 96.06 67 GLN B C 1
ATOM 1611 O O . GLN B 1 67 ? 9.375 -10.023 -10.391 1 96.06 67 GLN B O 1
ATOM 1616 N N . PHE B 1 68 ? 7.422 -8.898 -10.477 1 91.94 68 PHE B N 1
ATOM 1617 C CA . PHE B 1 68 ? 7.793 -7.711 -9.711 1 91.94 68 PHE B CA 1
ATOM 1618 C C . PHE B 1 68 ? 6.551 -6.973 -9.219 1 91.94 68 PHE B C 1
ATOM 1620 O O . PHE B 1 68 ? 5.449 -7.191 -9.727 1 91.94 68 PHE B O 1
ATOM 1627 N N . PRO B 1 69 ? 6.715 -6.207 -8.102 1 89.44 69 PRO B N 1
ATOM 1628 C CA . PRO B 1 69 ? 5.555 -5.434 -7.656 1 89.44 69 PRO B CA 1
ATOM 1629 C C . PRO B 1 69 ? 5.031 -4.484 -8.734 1 89.44 69 PRO B C 1
ATOM 1631 O O . PRO B 1 69 ? 5.812 -3.756 -9.352 1 89.44 69 PRO B O 1
ATOM 1634 N N . LYS B 1 70 ? 3.709 -4.602 -8.953 1 84.25 70 LYS B N 1
ATOM 1635 C CA . LYS B 1 70 ? 3.078 -3.766 -9.977 1 84.25 70 LYS B CA 1
ATOM 1636 C C . LYS B 1 70 ? 1.766 -3.176 -9.469 1 84.25 70 LYS B C 1
ATOM 1638 O O . LYS B 1 70 ? 1.186 -3.68 -8.5 1 84.25 70 LYS B O 1
ATOM 1643 N N . ARG B 1 71 ? 1.352 -2.113 -10.188 1 77.69 71 ARG B N 1
ATOM 1644 C CA . ARG B 1 71 ? 0.071 -1.482 -9.883 1 77.69 71 ARG B CA 1
ATOM 1645 C C . ARG B 1 71 ? -1.062 -2.146 -10.656 1 77.69 71 ARG B C 1
ATOM 1647 O O . ARG B 1 71 ? -0.853 -2.656 -11.758 1 77.69 71 ARG B O 1
ATOM 1654 N N . LEU B 1 72 ? -2.242 -2.025 -10.094 1 79.62 72 LEU B N 1
ATOM 1655 C CA . LEU B 1 72 ? -3.418 -2.594 -10.742 1 79.62 72 LEU B CA 1
ATOM 1656 C C . LEU B 1 72 ? -3.633 -1.976 -12.125 1 79.62 72 LEU B C 1
ATOM 1658 O O . LEU B 1 72 ? -4.004 -2.672 -13.07 1 79.62 72 LEU B O 1
ATOM 1662 N N . GLU B 1 73 ? -3.326 -0.725 -12.297 1 72.81 73 GLU B N 1
ATOM 1663 C CA . GLU B 1 73 ? -3.559 0.018 -13.531 1 72.81 73 GLU B CA 1
ATOM 1664 C C . GLU B 1 73 ? -2.629 -0.457 -14.641 1 72.81 73 GLU B C 1
ATOM 1666 O O . GLU B 1 73 ? -2.875 -0.191 -15.82 1 72.81 73 GLU B O 1
ATOM 1671 N N . SER B 1 74 ? -1.533 -1.128 -14.258 1 77.62 74 SER B N 1
ATOM 1672 C CA . SER B 1 74 ? -0.562 -1.596 -15.242 1 77.62 74 SER B CA 1
ATOM 1673 C C . SER B 1 74 ? -0.987 -2.93 -15.844 1 77.62 74 SER B C 1
ATOM 1675 O O . SER B 1 74 ? -0.38 -3.4 -16.812 1 77.62 74 SER B O 1
ATOM 1677 N N . LEU B 1 75 ? -2.115 -3.494 -15.336 1 84.44 75 LEU B N 1
ATOM 1678 C CA . LEU B 1 75 ? -2.545 -4.812 -15.797 1 84.44 75 LEU B CA 1
ATOM 1679 C C . LEU B 1 75 ? -3.479 -4.691 -17 1 84.44 75 LEU B C 1
ATOM 1681 O O . LEU B 1 75 ? -4.129 -3.662 -17.188 1 84.44 75 LEU B O 1
ATOM 1685 N N . PRO B 1 76 ? -3.502 -5.746 -17.781 1 84.31 76 PRO B N 1
ATOM 1686 C CA . PRO B 1 76 ? -4.48 -5.754 -18.875 1 84.31 76 PRO B CA 1
ATOM 1687 C C . PRO B 1 76 ? -5.922 -5.859 -18.375 1 84.31 76 PRO B C 1
ATOM 1689 O O . PRO B 1 76 ? -6.168 -5.777 -17.172 1 84.31 76 PRO B O 1
ATOM 1692 N N . THR B 1 77 ? -6.863 -5.887 -19.359 1 82.06 77 THR B N 1
ATOM 1693 C CA . THR B 1 77 ? -8.25 -6.133 -18.984 1 82.06 77 THR B CA 1
ATOM 1694 C C . THR B 1 77 ? -8.383 -7.445 -18.219 1 82.06 77 THR B C 1
ATOM 1696 O O . THR B 1 77 ? -7.809 -8.461 -18.625 1 82.06 77 THR B O 1
ATOM 1699 N N . LEU B 1 78 ? -9.055 -7.383 -17.188 1 87.75 78 LEU B N 1
ATOM 1700 C CA . LEU B 1 78 ? -9.172 -8.523 -16.281 1 87.75 78 LEU B CA 1
ATOM 1701 C C . LEU B 1 78 ? -10.555 -9.148 -16.375 1 87.75 78 LEU B C 1
ATOM 1703 O O . LEU B 1 78 ? -11.555 -8.438 -16.562 1 87.75 78 LEU B O 1
ATOM 1707 N N . ASP B 1 79 ? -10.523 -10.414 -16.25 1 86.19 79 ASP B N 1
ATOM 1708 C CA . ASP B 1 79 ? -11.797 -11.117 -16.188 1 86.19 79 ASP B CA 1
ATOM 1709 C C . ASP B 1 79 ? -12.203 -11.391 -14.734 1 86.19 79 ASP B C 1
ATOM 1711 O O . ASP B 1 79 ? -13.391 -11.516 -14.43 1 86.19 79 ASP B O 1
ATOM 1715 N N . MET B 1 80 ? -11.227 -11.492 -13.852 1 89.38 80 MET B N 1
ATOM 1716 C CA . MET B 1 80 ? -11.477 -11.789 -12.445 1 89.38 80 MET B CA 1
ATOM 1717 C C . MET B 1 80 ? -10.398 -11.188 -11.562 1 89.38 80 MET B C 1
ATOM 1719 O O . MET B 1 80 ? -9.227 -11.125 -11.953 1 89.38 80 MET B O 1
ATOM 1723 N N . VAL B 1 81 ? -10.852 -10.773 -10.391 1 88.94 81 VAL B N 1
ATOM 1724 C CA . VAL B 1 81 ? -9.93 -10.289 -9.367 1 88.94 81 VAL B CA 1
ATOM 1725 C C . VAL B 1 81 ? -10.102 -11.102 -8.086 1 88.94 81 VAL B C 1
ATOM 1727 O O . VAL B 1 81 ? -11.227 -11.43 -7.699 1 88.94 81 VAL B O 1
ATOM 1730 N N . VAL B 1 82 ? -8.93 -11.562 -7.566 1 90.56 82 VAL B N 1
ATOM 1731 C CA . VAL B 1 82 ? -8.906 -12.219 -6.266 1 90.56 82 VAL B CA 1
ATOM 1732 C C . VAL B 1 82 ? -8.195 -11.336 -5.246 1 90.56 82 VAL B C 1
ATOM 1734 O O . VAL B 1 82 ? -6.992 -11.078 -5.371 1 90.56 82 VAL B O 1
ATOM 1737 N N . THR B 1 83 ? -8.844 -10.875 -4.219 1 84.56 83 THR B N 1
ATOM 1738 C CA . THR B 1 83 ? -8.227 -10.078 -3.162 1 84.56 83 THR B CA 1
ATOM 1739 C C . THR B 1 83 ? -7.691 -10.969 -2.051 1 84.56 83 THR B C 1
ATOM 1741 O O . THR B 1 83 ? -8.367 -11.906 -1.616 1 84.56 83 THR B O 1
ATOM 1744 N N . MET B 1 84 ? -6.367 -10.766 -1.769 1 84.94 84 MET B N 1
ATOM 1745 C CA . MET B 1 84 ? -5.699 -11.68 -0.844 1 84.94 84 MET B CA 1
ATOM 1746 C C . MET B 1 84 ? -5.465 -11.016 0.505 1 84.94 84 MET B C 1
ATOM 1748 O O . MET B 1 84 ? -4.414 -11.203 1.123 1 84.94 84 MET B O 1
ATOM 1752 N N . GLY B 1 85 ? -6.387 -10.359 1.008 1 67.38 85 GLY B N 1
ATOM 1753 C CA . GLY B 1 85 ? -6.344 -9.953 2.402 1 67.38 85 GLY B CA 1
ATOM 1754 C C . GLY B 1 85 ? -5.922 -8.5 2.584 1 67.38 85 GLY B C 1
ATOM 1755 O O . GLY B 1 85 ? -5.879 -7.738 1.617 1 67.38 85 GLY B O 1
ATOM 1756 N N . CYS B 1 86 ? -5.75 -8.242 3.955 1 56.94 86 CYS B N 1
ATOM 1757 C CA . CYS B 1 86 ? -5.234 -7.066 4.652 1 56.94 86 CYS B CA 1
ATOM 1758 C C . CYS B 1 86 ? -6.047 -5.824 4.305 1 56.94 86 CYS B C 1
ATOM 1760 O O . CYS B 1 86 ? -5.496 -4.727 4.211 1 56.94 86 CYS B O 1
ATOM 1762 N N . GLY B 1 87 ? -7.25 -6.184 4.102 1 57.88 87 GLY B N 1
ATOM 1763 C CA . GLY B 1 87 ? -8.125 -5.023 3.994 1 57.88 87 GLY B CA 1
ATOM 1764 C C . GLY B 1 87 ? -8.062 -4.355 2.633 1 57.88 87 GLY B C 1
ATOM 1765 O O . GLY B 1 87 ? -8.383 -3.174 2.502 1 57.88 87 GLY B O 1
ATOM 1766 N N . VAL B 1 88 ? -7.477 -5.227 1.729 1 53.09 88 VAL B N 1
ATOM 1767 C CA . VAL B 1 88 ? -7.461 -4.691 0.372 1 53.09 88 VAL B CA 1
ATOM 1768 C C . VAL B 1 88 ? -8.883 -4.352 -0.066 1 53.09 88 VAL B C 1
ATOM 1770 O O . VAL B 1 88 ? -9.797 -5.164 0.094 1 53.09 88 VAL B O 1
ATOM 1773 N N . GLN B 1 89 ? -9.141 -3.084 -0.016 1 52.34 89 GLN B N 1
ATOM 1774 C CA . GLN B 1 89 ? -10.398 -2.748 -0.678 1 52.34 89 GLN B CA 1
ATOM 1775 C C . GLN B 1 89 ? -10.258 -2.822 -2.195 1 52.34 89 GLN B C 1
ATOM 1777 O O . GLN B 1 89 ? -9.352 -2.215 -2.771 1 52.34 89 GLN B O 1
ATOM 1782 N N . CYS B 1 90 ? -10.883 -3.842 -2.742 1 54.78 90 CYS B N 1
ATOM 1783 C CA . CYS B 1 90 ? -10.867 -4.086 -4.18 1 54.78 90 CYS B CA 1
ATOM 1784 C C . CYS B 1 90 ? -11.523 -2.936 -4.938 1 54.78 90 CYS B C 1
ATOM 1786 O O . CYS B 1 90 ? -12.594 -2.467 -4.555 1 54.78 90 CYS B O 1
ATOM 1788 N N . PRO B 1 91 ? -10.625 -2.404 -5.781 1 55.28 91 PRO B N 1
ATOM 1789 C CA . PRO B 1 91 ? -11.352 -1.502 -6.68 1 55.28 91 PRO B CA 1
ATOM 1790 C C . PRO B 1 91 ? -12.539 -2.176 -7.363 1 55.28 91 PRO B C 1
ATOM 1792 O O . PRO B 1 91 ? -12.508 -3.385 -7.609 1 55.28 91 PRO B O 1
ATOM 1795 N N . VAL B 1 92 ? -13.664 -1.614 -7.168 1 58.56 92 VAL B N 1
ATOM 1796 C CA . VAL B 1 92 ? -14.805 -2.129 -7.922 1 58.56 92 VAL B CA 1
ATOM 1797 C C . VAL B 1 92 ? -14.531 -2.014 -9.422 1 58.56 92 VAL B C 1
ATOM 1799 O O . VAL B 1 92 ? -14.336 -0.913 -9.938 1 58.56 92 VAL B O 1
ATOM 1802 N N . LEU B 1 93 ? -14.227 -3.137 -9.992 1 68.25 93 LEU B N 1
ATOM 1803 C CA . LEU B 1 93 ? -14.039 -3.203 -11.438 1 68.25 93 LEU B CA 1
ATOM 1804 C C . LEU B 1 93 ? -15.297 -3.717 -12.125 1 68.25 93 LEU B C 1
ATOM 1806 O O . LEU B 1 93 ? -15.578 -4.914 -12.094 1 68.25 93 LEU B O 1
ATOM 1810 N N . PRO B 1 94 ? -16.094 -2.734 -12.625 1 70.88 94 PRO B N 1
ATOM 1811 C CA . PRO B 1 94 ? -17.328 -3.18 -13.273 1 70.88 94 PRO B CA 1
ATOM 1812 C C . PRO B 1 94 ? -17.109 -4.32 -14.266 1 70.88 94 PRO B C 1
ATOM 1814 O O . PRO B 1 94 ? -16.156 -4.27 -15.062 1 70.88 94 PRO B O 1
ATOM 1817 N N . GLY B 1 95 ? -17.906 -5.367 -14.172 1 76.44 95 GLY B N 1
ATOM 1818 C CA . GLY B 1 95 ? -17.859 -6.465 -15.125 1 76.44 95 GLY B CA 1
ATOM 1819 C C . GLY B 1 95 ? -16.797 -7.496 -14.797 1 76.44 95 GLY B C 1
ATOM 1820 O O . GLY B 1 95 ? -16.641 -8.484 -15.508 1 76.44 95 GLY B O 1
ATOM 1821 N N . VAL B 1 96 ? -16.078 -7.191 -13.82 1 80.44 96 VAL B N 1
ATOM 1822 C CA . VAL B 1 96 ? -15.023 -8.117 -13.43 1 80.44 96 VAL B CA 1
ATOM 1823 C C . VAL B 1 96 ? -15.453 -8.914 -12.203 1 80.44 96 VAL B C 1
ATOM 1825 O O . VAL B 1 96 ? -15.906 -8.344 -11.211 1 80.44 96 VAL B O 1
ATOM 1828 N N . ARG B 1 97 ? -15.414 -10.211 -12.281 1 85.62 97 ARG B N 1
ATOM 1829 C CA . ARG B 1 97 ? -15.734 -11.07 -11.148 1 85.62 97 ARG B CA 1
ATOM 1830 C C . ARG B 1 97 ? -14.711 -10.906 -10.031 1 85.62 97 ARG B C 1
ATOM 1832 O O . ARG B 1 97 ? -13.508 -10.828 -10.281 1 85.62 97 ARG B O 1
ATOM 1839 N N . THR B 1 98 ? -15.281 -10.828 -8.805 1 83.56 98 THR B N 1
ATOM 1840 C CA . THR B 1 98 ? -14.398 -10.609 -7.664 1 83.56 98 THR B CA 1
ATOM 1841 C C . THR B 1 98 ? -14.539 -11.742 -6.648 1 83.56 98 THR B C 1
ATOM 1843 O O . THR B 1 98 ? -15.648 -12.133 -6.297 1 83.56 98 THR B O 1
ATOM 1846 N N . LEU B 1 99 ? -13.398 -12.336 -6.277 1 87.06 99 LEU B N 1
ATOM 1847 C CA . LEU B 1 99 ? -13.305 -13.297 -5.188 1 87.06 99 LEU B CA 1
ATOM 1848 C C . LEU B 1 99 ? -12.43 -12.766 -4.059 1 87.06 99 LEU B C 1
ATOM 1850 O O . LEU B 1 99 ? -11.523 -11.961 -4.297 1 87.06 99 LEU B O 1
ATOM 1854 N N . THR B 1 100 ? -12.766 -13.18 -2.816 1 85.12 100 THR B N 1
ATOM 1855 C CA . THR B 1 100 ? -11.984 -12.758 -1.663 1 85.12 100 THR B CA 1
ATOM 1856 C C . THR B 1 100 ? -11.406 -13.961 -0.925 1 85.12 100 THR B C 1
ATOM 1858 O O . THR B 1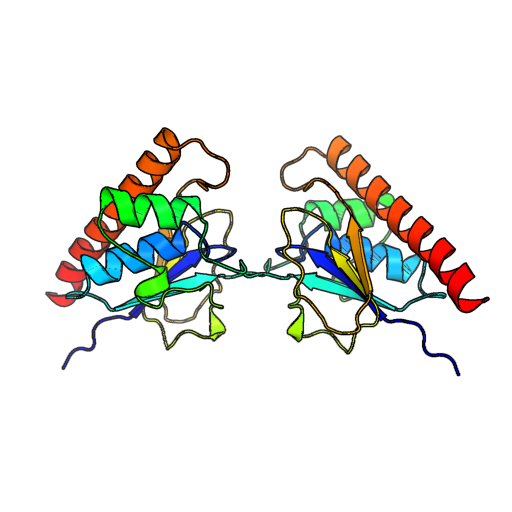 100 ? -12.148 -14.875 -0.544 1 85.12 100 THR B O 1
ATOM 1861 N N . TRP B 1 101 ? -10.062 -13.984 -0.823 1 90.38 101 TRP B N 1
ATOM 1862 C CA . TRP B 1 101 ? -9.367 -14.961 0.008 1 90.38 101 TRP B CA 1
ATOM 1863 C C . TRP B 1 101 ? -8.883 -14.328 1.307 1 90.38 101 TRP B C 1
ATOM 1865 O O . TRP B 1 101 ? -8.195 -13.305 1.284 1 90.38 101 TRP B O 1
ATOM 1875 N N . GLU B 1 102 ? -9.289 -14.859 2.383 1 86.5 102 GLU B N 1
ATOM 1876 C CA . GLU B 1 102 ? -8.805 -14.383 3.674 1 86.5 102 GLU B CA 1
ATOM 1877 C C . GLU B 1 102 ? -7.527 -15.117 4.082 1 86.5 102 GLU B C 1
ATOM 1879 O O . GLU B 1 102 ? -7.586 -16.188 4.699 1 86.5 102 GLU B O 1
ATOM 1884 N N . ILE B 1 103 ? -6.41 -14.516 3.666 1 88.75 103 ILE B N 1
ATOM 1885 C CA . ILE B 1 103 ? -5.102 -15.086 3.961 1 88.75 103 ILE B CA 1
ATOM 1886 C C . ILE B 1 103 ? -4.289 -14.109 4.809 1 88.75 103 ILE B C 1
ATOM 1888 O O . ILE B 1 103 ? -4.102 -12.953 4.422 1 88.75 103 ILE B O 1
ATOM 1892 N N . PRO B 1 104 ? -3.84 -14.617 6 1 83.94 104 PRO B N 1
ATOM 1893 C CA . PRO B 1 104 ? -3.041 -13.727 6.84 1 83.94 104 PRO B CA 1
ATOM 1894 C C . PRO B 1 104 ? -1.737 -13.297 6.172 1 83.94 104 PRO B C 1
ATOM 1896 O O . PRO B 1 104 ? -1.189 -14.031 5.348 1 83.94 104 PRO B O 1
ATOM 1899 N N . ASP B 1 105 ? -1.255 -12.109 6.465 1 79.38 105 ASP B N 1
ATOM 1900 C CA . ASP B 1 105 ? 0.034 -11.625 5.984 1 79.38 105 ASP B CA 1
ATOM 1901 C C . ASP B 1 105 ? 1.188 -12.383 6.633 1 79.38 105 ASP B C 1
ATOM 1903 O O . ASP B 1 105 ? 1.322 -12.383 7.859 1 79.38 105 ASP B O 1
ATOM 1907 N N . PRO B 1 106 ? 1.971 -12.984 5.789 1 84.94 106 PRO B N 1
ATOM 1908 C CA . PRO B 1 106 ? 3.078 -13.742 6.371 1 84.94 106 PRO B CA 1
ATOM 1909 C C . PRO B 1 106 ? 4.25 -12.859 6.789 1 84.94 106 PRO B C 1
ATOM 1911 O O . PRO B 1 106 ? 5.176 -13.328 7.453 1 84.94 106 PRO B O 1
ATOM 1914 N N . ALA B 1 107 ? 4.234 -11.57 6.398 1 72.56 107 ALA B N 1
ATOM 1915 C CA . ALA B 1 107 ? 5.359 -10.68 6.68 1 72.56 107 ALA B CA 1
ATOM 1916 C C . ALA B 1 107 ? 5.711 -10.695 8.164 1 72.56 107 ALA B C 1
ATOM 1918 O O . ALA B 1 107 ? 4.836 -10.562 9.016 1 72.56 107 ALA B O 1
ATOM 1919 N N . GLY B 1 108 ? 7 -10.922 8.453 1 73.94 108 GLY B N 1
ATOM 1920 C CA . GLY B 1 108 ? 7.48 -10.883 9.828 1 73.94 108 GLY B CA 1
ATOM 1921 C C . GLY B 1 108 ? 7.301 -12.203 10.555 1 73.94 108 GLY B C 1
ATOM 1922 O O . GLY B 1 108 ? 7.742 -12.352 11.695 1 73.94 108 GLY B O 1
ATOM 1923 N N . LYS B 1 109 ? 6.617 -13.102 9.984 1 82.94 109 LYS B N 1
ATOM 1924 C CA . LYS B 1 109 ? 6.387 -14.398 10.609 1 82.94 109 LYS B CA 1
ATOM 1925 C C . LYS B 1 109 ? 7.566 -15.336 10.383 1 82.94 109 LYS B C 1
ATOM 1927 O O . LYS B 1 109 ? 8.305 -15.188 9.406 1 82.94 109 LYS B O 1
ATOM 1932 N N . PRO B 1 110 ? 7.695 -16.266 11.352 1 91.12 110 PRO B N 1
ATOM 1933 C CA . PRO B 1 110 ? 8.75 -17.25 11.141 1 91.12 110 PRO B CA 1
ATOM 1934 C C . PRO B 1 110 ? 8.445 -18.203 9.977 1 91.12 110 PRO B C 1
ATOM 1936 O O . PRO B 1 110 ? 7.297 -18.281 9.531 1 91.12 110 PRO B O 1
ATOM 1939 N N . ASP B 1 111 ? 9.508 -19.031 9.539 1 94.31 111 ASP B N 1
ATOM 1940 C CA . ASP B 1 111 ? 9.438 -19.875 8.352 1 94.31 111 ASP B CA 1
ATOM 1941 C C . ASP B 1 111 ? 8.297 -20.875 8.453 1 94.31 111 ASP B C 1
ATOM 1943 O O . ASP B 1 111 ? 7.578 -21.109 7.473 1 94.31 111 ASP B O 1
ATOM 1947 N N . PRO B 1 112 ? 8.094 -21.5 9.586 1 95.69 112 PRO B N 1
ATOM 1948 C CA . PRO B 1 112 ? 7.012 -22.484 9.625 1 95.69 112 PRO B CA 1
ATOM 1949 C C . PRO B 1 112 ? 5.645 -21.875 9.328 1 95.69 112 PRO B C 1
ATOM 1951 O O . PRO B 1 112 ? 4.844 -22.469 8.602 1 95.69 112 PRO B O 1
ATOM 1954 N N . GLU B 1 113 ? 5.383 -20.75 9.867 1 94.25 113 GLU B N 1
ATOM 1955 C CA . GLU B 1 113 ? 4.121 -20.062 9.594 1 94.25 113 GLU B CA 1
ATOM 1956 C C . GLU B 1 113 ? 4.055 -19.578 8.156 1 94.25 113 GLU B C 1
ATOM 1958 O O . GLU B 1 113 ? 2.996 -19.625 7.523 1 94.25 113 GLU B O 1
ATOM 1963 N N . PHE B 1 114 ? 5.188 -19.094 7.688 1 94.06 114 PHE B N 1
ATOM 1964 C CA . PHE B 1 114 ? 5.27 -18.672 6.297 1 94.06 114 PHE B CA 1
ATOM 1965 C C . PHE B 1 114 ? 4.93 -19.812 5.355 1 94.06 114 PHE B C 1
ATOM 1967 O O . PHE B 1 114 ? 4.152 -19.641 4.414 1 94.06 114 PHE B O 1
ATOM 1974 N N . ARG B 1 115 ? 5.453 -21.016 5.652 1 97.06 115 ARG B N 1
ATOM 1975 C CA . ARG B 1 115 ? 5.223 -22.203 4.828 1 97.06 115 ARG B CA 1
ATOM 1976 C C . ARG B 1 115 ? 3.746 -22.578 4.824 1 97.06 115 ARG B C 1
ATOM 1978 O O . ARG B 1 115 ? 3.213 -23 3.795 1 97.06 115 ARG B O 1
ATOM 1985 N N . THR B 1 116 ? 3.148 -22.406 5.949 1 97.06 116 THR B N 1
ATOM 1986 C CA . THR B 1 116 ? 1.723 -22.703 6.039 1 97.06 116 THR B CA 1
ATOM 1987 C C . THR B 1 116 ? 0.922 -21.781 5.125 1 97.06 116 THR B C 1
ATOM 1989 O O . THR B 1 116 ? -0.007 -22.219 4.449 1 97.06 116 THR B O 1
ATOM 1992 N N . ILE B 1 117 ? 1.287 -20.578 5.113 1 95.5 117 ILE B N 1
ATOM 1993 C CA . ILE B 1 117 ? 0.598 -19.594 4.285 1 95.5 117 ILE B CA 1
ATOM 1994 C C . ILE B 1 117 ? 0.852 -19.891 2.811 1 95.5 117 ILE B C 1
ATOM 1996 O O . ILE B 1 117 ? -0.067 -19.812 1.99 1 95.5 117 ILE B O 1
ATOM 2000 N N . ILE B 1 118 ? 2.035 -20.297 2.471 1 97.56 118 ILE B N 1
ATOM 2001 C CA . ILE B 1 118 ? 2.375 -20.672 1.103 1 97.56 118 ILE B CA 1
ATOM 2002 C C . ILE B 1 118 ? 1.494 -21.828 0.652 1 97.56 118 ILE B C 1
ATOM 2004 O O . ILE B 1 118 ? 0.932 -21.812 -0.445 1 97.56 118 ILE B O 1
ATOM 2008 N N . GLU B 1 119 ? 1.379 -22.75 1.497 1 97.75 119 GLU B N 1
ATOM 2009 C CA . GLU B 1 119 ? 0.562 -23.906 1.169 1 97.75 119 GLU B CA 1
ATOM 2010 C C . GLU B 1 119 ? -0.907 -23.531 1.013 1 97.75 119 GLU B C 1
ATOM 2012 O O . GLU B 1 119 ? -1.608 -24.078 0.159 1 97.75 119 GLU B O 1
ATOM 2017 N N . THR B 1 120 ? -1.353 -22.688 1.854 1 97.38 120 THR B N 1
ATOM 2018 C CA . THR B 1 120 ? -2.725 -22.203 1.748 1 97.38 120 THR B CA 1
ATOM 2019 C C . THR B 1 120 ? -2.959 -21.531 0.395 1 97.38 120 THR B C 1
ATOM 2021 O O . THR B 1 120 ? -3.961 -21.812 -0.27 1 97.38 120 THR B O 1
ATOM 2024 N N . ILE B 1 121 ? -2.029 -20.703 -0.015 1 97.69 121 ILE B N 1
ATOM 2025 C CA . ILE B 1 121 ? -2.143 -20.016 -1.294 1 97.69 121 ILE B CA 1
ATOM 2026 C C . ILE B 1 121 ? -2.137 -21.031 -2.434 1 97.69 121 ILE B C 1
ATOM 2028 O O . ILE B 1 121 ? -2.953 -20.953 -3.354 1 97.69 121 ILE B O 1
ATOM 2032 N N . ARG B 1 122 ? -1.276 -22 -2.357 1 98.31 122 ARG B N 1
ATOM 2033 C CA . ARG B 1 122 ? -1.192 -23.047 -3.371 1 98.31 122 ARG B CA 1
ATOM 2034 C C . ARG B 1 122 ? -2.521 -23.781 -3.51 1 98.31 122 ARG B C 1
ATOM 2036 O O . ARG B 1 122 ? -3.029 -23.953 -4.621 1 98.31 122 ARG B O 1
ATOM 2043 N N . SER B 1 123 ? -3.018 -24.141 -2.432 1 98.12 123 SER B N 1
ATOM 2044 C CA . SER B 1 123 ? -4.273 -24.875 -2.414 1 98.12 123 SER B CA 1
ATOM 2045 C C . SER B 1 123 ? -5.414 -24.047 -2.998 1 98.12 123 SER B C 1
ATOM 2047 O O . SER B 1 123 ? -6.262 -24.578 -3.723 1 98.12 123 SER B O 1
ATOM 2049 N N . GLN B 1 124 ? -5.461 -22.828 -2.689 1 97.75 124 GLN B N 1
ATOM 2050 C CA . GLN B 1 124 ? -6.527 -21.953 -3.178 1 97.75 124 GLN B CA 1
ATOM 2051 C C . GLN B 1 124 ? -6.414 -21.75 -4.684 1 97.75 124 GLN B C 1
ATOM 2053 O O . GLN B 1 124 ? -7.426 -21.688 -5.387 1 97.75 124 GLN B O 1
ATOM 2058 N N . VAL B 1 125 ? -5.227 -21.625 -5.145 1 97.94 125 VAL B N 1
ATOM 2059 C CA . VAL B 1 125 ? -5.023 -21.469 -6.582 1 97.94 125 VAL B CA 1
ATOM 2060 C C . VAL B 1 125 ? -5.5 -22.734 -7.305 1 97.94 125 VAL B C 1
ATOM 2062 O O . VAL B 1 125 ? -6.176 -22.641 -8.336 1 97.94 125 VAL B O 1
ATOM 2065 N N . LEU B 1 126 ? -5.184 -23.891 -6.734 1 97.81 126 LEU B N 1
ATOM 2066 C CA . LEU B 1 126 ? -5.605 -25.141 -7.34 1 97.81 126 LEU B CA 1
ATOM 2067 C C . LEU B 1 126 ? -7.121 -25.281 -7.305 1 97.81 126 LEU B C 1
ATOM 2069 O O . LEU B 1 126 ? -7.73 -25.75 -8.266 1 97.81 126 LEU B O 1
ATOM 2073 N N . SER B 1 127 ? -7.688 -24.906 -6.234 1 97.25 127 SER B N 1
ATOM 2074 C CA . SER B 1 127 ? -9.141 -24.938 -6.125 1 97.25 127 SER B CA 1
ATOM 2075 C C . SER B 1 127 ? -9.789 -24.031 -7.172 1 97.25 127 SER B C 1
ATOM 2077 O O . SER B 1 127 ? -10.789 -24.406 -7.793 1 97.25 127 SER B O 1
ATOM 2079 N N . LEU B 1 128 ? -9.242 -22.828 -7.301 1 96.25 128 LEU B N 1
ATOM 2080 C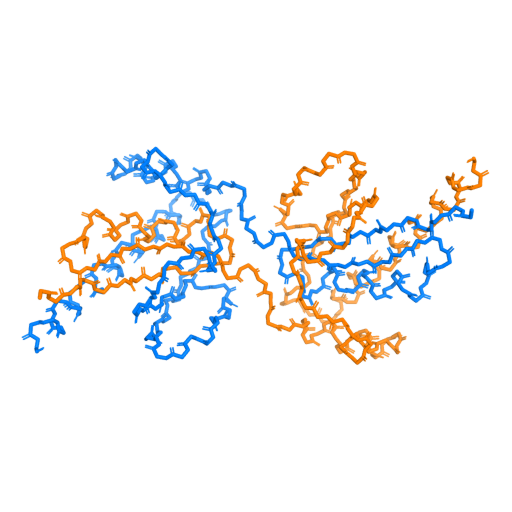 CA . LEU B 1 128 ? -9.758 -21.906 -8.305 1 96.25 128 LEU B CA 1
ATOM 2081 C C . LEU B 1 128 ? -9.656 -22.5 -9.703 1 96.25 128 LEU B C 1
ATOM 2083 O O . LEU B 1 128 ? -10.594 -22.391 -10.5 1 96.25 128 LEU B O 1
ATOM 2087 N N . ARG B 1 129 ? -8.531 -23.094 -10 1 96.5 129 ARG B N 1
ATOM 2088 C CA . ARG B 1 129 ? -8.336 -23.781 -11.273 1 96.5 129 ARG B CA 1
ATOM 2089 C C . ARG B 1 129 ? -9.445 -24.781 -11.539 1 96.5 129 ARG B C 1
ATOM 2091 O O . ARG B 1 129 ? -10.039 -24.797 -12.617 1 96.5 129 ARG B O 1
ATOM 2098 N N . ASP B 1 130 ? -9.742 -25.562 -10.57 1 96.06 130 ASP B N 1
ATOM 2099 C CA . ASP B 1 130 ? -10.742 -26.625 -10.719 1 96.06 130 ASP B CA 1
ATOM 2100 C C . ASP B 1 130 ? -12.141 -26.031 -10.914 1 96.06 130 ASP B C 1
ATOM 2102 O O . ASP B 1 130 ? -12.93 -26.547 -11.703 1 96.06 130 ASP B O 1
ATOM 2106 N N . GLN B 1 131 ? -12.422 -25.031 -10.195 1 94.19 131 GLN B N 1
ATOM 2107 C CA . GLN B 1 131 ? -13.711 -24.359 -10.32 1 94.19 131 GLN B CA 1
ATOM 2108 C C . GLN B 1 131 ? -13.891 -23.781 -11.719 1 94.19 131 GLN B C 1
ATOM 2110 O O . GLN B 1 131 ? -14.977 -23.859 -12.297 1 94.19 131 GLN B O 1
ATOM 2115 N N . MET B 1 132 ? -12.805 -23.203 -12.211 1 92.25 132 MET B N 1
ATOM 2116 C CA . MET B 1 132 ? -12.898 -22.5 -13.484 1 92.25 132 MET B CA 1
ATOM 2117 C C . MET B 1 132 ? -12.836 -23.469 -14.656 1 92.25 132 MET B C 1
ATOM 2119 O O . MET B 1 132 ? -13.273 -23.156 -15.758 1 92.25 132 MET B O 1
ATOM 2123 N N . LYS B 1 133 ? -12.203 -24.562 -14.406 1 88.69 133 LYS B N 1
ATOM 2124 C CA . LYS B 1 133 ? -12.219 -25.609 -15.43 1 88.69 133 LYS B CA 1
ATOM 2125 C C . LYS B 1 133 ? -13.641 -26.094 -15.695 1 88.69 133 LYS B C 1
ATOM 2127 O O . LYS B 1 133 ? -13.992 -26.391 -16.844 1 88.69 133 LYS B O 1
ATOM 2132 N N . GLY B 1 134 ? -14.328 -26.156 -14.594 1 78.62 134 GLY B N 1
ATOM 2133 C CA . GLY B 1 134 ? -15.719 -26.562 -14.75 1 78.62 134 GLY B CA 1
ATOM 2134 C C . GLY B 1 134 ? -16.578 -25.516 -15.438 1 78.62 134 GLY B C 1
ATOM 2135 O O . GLY B 1 134 ? -17.547 -25.859 -16.125 1 78.62 134 GLY B O 1
ATOM 2136 N N . ASP B 1 135 ? -16.25 -24.266 -15.195 1 65.12 135 ASP B N 1
ATOM 2137 C CA . ASP B 1 135 ? -17 -23.188 -15.828 1 65.12 135 ASP B CA 1
ATOM 2138 C C . ASP B 1 135 ? -16.75 -23.156 -17.328 1 65.12 135 ASP B C 1
ATOM 2140 O O . ASP B 1 135 ? -17.625 -22.781 -18.109 1 65.12 135 ASP B O 1
ATOM 2144 N N . VAL B 1 136 ? -15.492 -23.391 -17.75 1 51.56 136 VAL B N 1
ATOM 2145 C CA . VAL B 1 136 ? -15.164 -23.406 -19.172 1 51.56 136 VAL B CA 1
ATOM 2146 C C . VAL B 1 136 ? -15.828 -24.609 -19.844 1 51.56 136 VAL B C 1
ATOM 2148 O O . VAL B 1 136 ? -16.078 -24.609 -21.047 1 51.56 136 VAL B O 1
ATOM 2151 N N . THR B 1 137 ? -15.844 -25.703 -19.125 1 45.41 137 THR B N 1
ATOM 2152 C CA . THR B 1 137 ? -16.516 -26.859 -19.719 1 45.41 137 THR B CA 1
ATOM 2153 C C . THR B 1 137 ? -18.031 -26.672 -19.719 1 45.41 137 THR B C 1
ATOM 2155 O O . THR B 1 137 ? -18.75 -27.406 -20.391 1 45.41 137 THR B O 1
ATOM 2158 N N . LYS B 1 138 ? -18.578 -25.641 -18.969 1 41.91 138 LYS B N 1
ATOM 2159 C CA . LYS B 1 138 ? -20.016 -25.516 -19.156 1 41.91 138 LYS B CA 1
ATOM 2160 C C . LYS B 1 138 ? -20.344 -24.531 -20.297 1 41.91 138 LYS B C 1
ATOM 2162 O O . LYS B 1 138 ? -19.719 -23.484 -20.406 1 41.91 138 LYS B O 1
#

Foldseek 3Di:
DPDAAEDEQEDAQQPPPRVVVQVCCVVPVVVRHHYHYDHPNWDQFDDPLVQVCCCVPVVDRQVVVPDTTDDPVPDDDAQEEEAEDDPPPDDPDPNHHYHYHDQDDCPPPDPVVVVVSVVVVVVVVVVVVVVVVVVVVD/DPDAAEDEQEDAQQPPPRVVVQVCCVVPVVVRHHYHYDHPNWDQFDDPLVQVCCCVPPVDRQVVVPDTTDDPVPDDDAQEEEAADDPPDDDPDPNHHYHYHDQDDCPPPDPVVVVVSVVVVVVVVVVVVVVVVVVVVD

Solvent-accessible surface area (backbone atoms only — not comparable to full-atom values): 14876 Å² total; per-residue (Å²): 130,86,71,62,46,30,36,32,24,26,16,42,30,15,22,42,71,13,44,50,43,20,50,45,25,54,74,75,26,52,89,58,29,44,53,35,46,16,9,63,24,51,38,92,47,57,32,65,68,51,47,51,50,38,30,72,75,68,69,40,53,48,62,84,71,68,52,62,39,37,50,55,86,77,50,76,88,57,45,28,38,35,37,47,23,91,75,54,66,71,76,85,49,88,91,34,46,75,46,81,43,91,48,81,78,50,79,91,51,57,68,71,61,34,50,51,48,51,50,50,45,47,51,50,48,51,49,50,38,55,55,49,47,52,54,71,73,95,129,86,73,61,45,29,34,32,24,26,14,43,30,14,23,42,71,12,45,50,42,20,51,44,24,53,74,74,27,52,90,58,28,44,52,36,47,14,8,63,27,52,37,92,46,57,33,64,66,51,49,50,49,38,31,72,75,68,69,40,52,50,61,84,71,68,54,63,39,36,50,54,86,77,49,75,87,56,46,28,37,35,37,46,25,90,76,54,67,71,74,84,49,88,92,36,48,76,46,80,44,91,44,82,78,50,81,93,53,56,66,72,60,34,50,53,49,50,50,51,45,47,50,50,49,52,49,50,38,55,56,48,47,52,53,70,73,95

Nearest PDB structures (foldseek):
  3t38-assembly1_A  TM=5.310E-01  e=1.456E-05  Corynebacterium glutamicum
  3rh0-assembly1_A  TM=5.621E-01  e=1.408E-03  Corynebacterium glutamicum
  3t38-assembly1_A  TM=5.309E-01  e=7.625E-06  Corynebacterium glutamicum
  3t38-assembly1_B  TM=4.201E-01  e=3.654E-05  Corynebacterium glutamicum
  3rh0-assembly1_A  TM=5.634E-01  e=1.325E-03  Corynebacterium glutamicum

Organism: Acidaminococcus fermentans (strain ATCC 25085 / DSM 20731 / CCUG 9996 / CIP 106432 / VR4) (NCBI:txid591001)

Secondary structure (DSSP, 8-state):
--PPPEEEEEESSSSSHHHHHHHHHHHHSTTT-EEEEEE--S-SS--HHHHHHHHHHH---TTTTT----BGGGS---SEEEEESTT------TT-EEEEE-----TT--HHHHHHHHHHHHHHHHHHHHHHHHHHH-/--PPPEEEEEESSSSSHHHHHHHHHHHHSTTT-EEEEEE--S-SS--HHHHHHHHHHH---TTTTT----BGGGS---SEEEE-STT------TT-EEEE------TT--HHHHHHHHHHHHHHHHHHHHHHHHHHH-

Sequence (276 aa):
MNRKPVVAFLCIQNSCRSQMAEAFGRHLAEDVFVSRSAGTCLAERIHPTAQRLMKELYRIDMEKEGQFPKRLESLPTLDMVVTMGCGVQCPVLPGVRTLTWEIPDPAGKPDPEFRTIIETIRSQVLSLRDQMKGDVTKMNRKPVVAFLCIQNSCRSQMAEAFGRHLAEDVFVSRSAGTCLAERIHPTAQRLMKELYRIDMEKEGQFPKRLESLPTLDMVVTMGCGVQCPVLPGVRTLTWEIPDPAGKPDPEFRTIIETIRSQVLSLRDQMKGDVTK

InterPro domains:
  IPR023485 Phosphotyrosine protein phosphatase I [PF01451] (7-135)
  IPR023485 Phosphotyrosine protein phosphatase I [SM00226] (5-131)
  IPR036196 Phosphotyrosine protein phosphatase I superfamily [SSF52788] (7-128)

pLDDT: mean 86.64, std 13.44, range [41.91, 98.56]

Radius of gyration: 21.05 Å; Cα contacts (8 Å, |Δi|>4): 511; chains: 2; bounding box: 40×62×53 Å